Protein AF-A0A936LVG2-F1 (afdb_monomer_lite)

Sequence (342 aa):
MARRARRGRGRERPETSNLADRDGLGPWLVALPDDWAAPGSPGTGDPRWRVDWGPAVAASQRVVEQSRFRTVIEGRWRFVVDPERDAAPADVDARPGFTWRYTIYPHGAVYVHVAGHARGQAWPSARVGALLALRADAGFEPAAAAGHPGSRAGAAYVLAARPGRQRADMLWSWSPADLYARFAPLTCDDADSELLLVGDLAANDELRSAFLLRLWPHDLEGDEEARSLAADYQRPAALRVATGRVVTDAPGDADGDGFNEAEGCYELSLERRGLRAEFDPGATIRFDPIVRVRGVEDRQAYVYVRGRSVSAVGRDAENNLLVRLARAVSSRATIEIHTTGP

Secondary structure (DSSP, 8-state):
--------------S---SS-TT-SSPEEEEE-TTTTSTT--TT-SGGGS--SSSEEEEEEEEEEE-SS-EEEEEEEEEES-TTTSS--GGGGGS-EEEEEEEE-TTSEEEEEEEEE-TTSPPSSSEEEEEEEEESTT--EEEEEE--TT-TTPPPEEEEE-TT-SSEEEEEEEESTTPEEEEE----SSS-EEEEEEEEEE--SEEEEEEEEEEPPTT--SHHHHHHHHHHHHSPPEEEEEESEE--S-TT-SSSSSEETTTTEEEEE-BTTEEEEEEE-TTSPEES-EEEEES-TTS-EEEEETTEE---EEE-TT--EEEE--SEE-S-EEEEEEE---

Foldseek 3Di:
DDDDDDDDDPPPDPPDDDQDDPADQWQDKFAADPCLVPPPDVHPQDPVSVDPQEPDKDKDKDFPWDDLFWTKMKMKIFHDPDCVPPVDDPCRVLGWIKMWIWTGGPQFKTKIKMKTAHNPPAGPHQKMKTKGKDFCVVAKDWLDFPDDLPPPDFQGWTFIDGPPDPFGQKIKHWPPRNWDWDFDQYCDVVNTMGMTITIPFGRDSMGIIMMIMGRDDPPDGDDVVSRLASCCLNPPWQKDWPFWDQAQPDVQNPPSRQQRRNNQAGETEHDPFKTKMKTARDQGKHAQYKYWYHPCAPWDKFKDKQNHTAPSWDATPVRIIIGGNDRIDRGMIMIMMGTDDD

Radius of gyration: 22.25 Å; chains: 1; bounding box: 86×48×53 Å

pLDDT: mean 78.21, std 18.64, range [31.78, 98.25]

Structure (mmCIF, N/CA/C/O backbone):
data_AF-A0A936LVG2-F1
#
_entry.id   AF-A0A936LVG2-F1
#
loop_
_atom_site.group_PDB
_atom_site.id
_atom_site.type_symbol
_atom_site.label_atom_id
_atom_site.label_alt_id
_atom_site.label_comp_id
_atom_site.label_asym_id
_atom_site.label_entity_id
_atom_site.label_seq_id
_atom_site.pdbx_PDB_ins_code
_atom_site.Cartn_x
_atom_site.Cartn_y
_atom_site.Cartn_z
_atom_site.occupancy
_atom_site.B_iso_or_equiv
_atom_site.auth_seq_id
_atom_site.auth_comp_id
_atom_site.auth_asym_id
_atom_site.auth_atom_id
_atom_site.pdbx_PDB_model_num
ATOM 1 N N . MET A 1 1 ? 62.735 12.838 -21.176 1.00 38.50 1 MET A N 1
ATOM 2 C CA . MET A 1 1 ? 62.310 12.627 -19.775 1.00 38.50 1 MET A CA 1
ATOM 3 C C . MET A 1 1 ? 61.395 13.786 -19.376 1.00 38.50 1 MET A C 1
ATOM 5 O O . MET A 1 1 ? 61.885 14.852 -19.045 1.00 38.50 1 MET A O 1
ATOM 9 N N . ALA A 1 2 ? 60.075 13.638 -19.513 1.00 32.97 2 ALA A N 1
ATOM 10 C CA . ALA A 1 2 ? 59.101 14.650 -19.087 1.00 32.97 2 ALA A CA 1
ATOM 11 C C . ALA A 1 2 ? 57.818 13.933 -18.639 1.00 32.97 2 ALA A C 1
ATOM 13 O O . ALA A 1 2 ? 57.027 13.470 -19.458 1.00 32.97 2 ALA A O 1
ATOM 14 N N . ARG A 1 3 ? 57.658 13.765 -17.321 1.00 32.16 3 ARG A N 1
ATOM 15 C CA . ARG A 1 3 ? 56.469 13.176 -16.688 1.00 32.16 3 ARG A CA 1
ATOM 16 C C . ARG A 1 3 ? 55.375 14.244 -16.603 1.00 32.16 3 ARG A C 1
ATOM 18 O O . ARG A 1 3 ? 55.497 15.190 -15.833 1.00 32.16 3 ARG A O 1
ATOM 25 N N . ARG A 1 4 ? 54.292 14.077 -17.368 1.00 32.28 4 ARG A N 1
ATOM 26 C CA . ARG A 1 4 ? 53.029 14.805 -17.164 1.00 32.28 4 ARG A CA 1
ATOM 27 C C . ARG A 1 4 ? 52.317 14.225 -15.939 1.00 32.28 4 ARG A C 1
ATOM 29 O O . ARG A 1 4 ? 51.873 13.081 -15.964 1.00 32.28 4 ARG A O 1
ATOM 36 N N . ALA A 1 5 ? 52.199 15.023 -14.883 1.00 34.09 5 ALA A N 1
ATOM 37 C CA . ALA A 1 5 ? 51.363 14.720 -13.731 1.00 34.09 5 ALA A CA 1
ATOM 38 C C . ALA A 1 5 ? 49.880 14.896 -14.105 1.00 34.09 5 ALA A C 1
ATOM 40 O O . ALA A 1 5 ?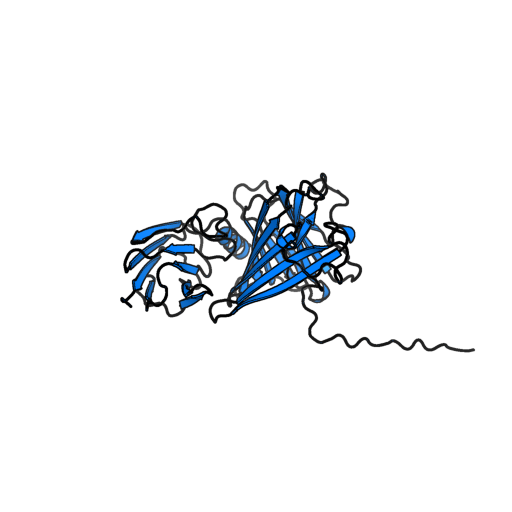 49.426 16.009 -14.380 1.00 34.09 5 ALA A O 1
ATOM 41 N N . ARG A 1 6 ? 49.114 13.799 -14.116 1.00 34.19 6 ARG A N 1
ATOM 42 C CA . ARG A 1 6 ? 47.646 13.844 -14.084 1.00 34.19 6 ARG A CA 1
ATOM 43 C C . ARG A 1 6 ? 47.230 14.318 -12.689 1.00 34.19 6 ARG A C 1
ATOM 45 O O . ARG A 1 6 ? 47.314 13.560 -11.729 1.00 34.19 6 ARG A O 1
ATOM 52 N N . ARG A 1 7 ? 46.793 15.574 -12.574 1.00 31.78 7 ARG A N 1
ATOM 53 C CA . ARG A 1 7 ? 46.034 16.052 -11.411 1.00 31.78 7 ARG A CA 1
ATOM 54 C C . ARG A 1 7 ? 44.669 15.364 -11.428 1.00 31.78 7 ARG A C 1
ATOM 56 O O . ARG A 1 7 ? 43.821 15.710 -12.248 1.00 31.78 7 ARG A O 1
ATOM 63 N N . GLY A 1 8 ? 44.477 14.387 -10.547 1.00 31.81 8 GLY A N 1
ATOM 64 C CA . GLY A 1 8 ? 43.153 13.877 -10.214 1.00 31.81 8 GLY A CA 1
ATOM 65 C C . GLY A 1 8 ? 42.365 14.988 -9.529 1.00 31.81 8 GLY A C 1
ATOM 66 O O . GLY A 1 8 ? 42.745 15.444 -8.454 1.00 31.81 8 GLY A O 1
ATOM 67 N N . ARG A 1 9 ? 41.295 15.464 -10.171 1.00 34.62 9 ARG A N 1
ATOM 68 C CA . ARG A 1 9 ? 40.262 16.226 -9.469 1.00 34.62 9 ARG A CA 1
ATOM 69 C C . ARG A 1 9 ? 39.520 15.227 -8.590 1.00 34.62 9 ARG A C 1
ATOM 71 O O . ARG A 1 9 ? 38.716 14.453 -9.101 1.00 34.62 9 ARG A O 1
ATOM 78 N N . GLY A 1 10 ? 39.818 15.232 -7.294 1.00 36.81 10 GLY A N 1
ATOM 79 C CA . GLY A 1 10 ? 38.912 14.675 -6.301 1.00 36.81 10 GLY A CA 1
ATOM 80 C C . GLY A 1 10 ? 37.605 15.448 -6.404 1.00 36.81 10 GLY A C 1
ATOM 81 O O . GLY A 1 10 ? 37.552 16.625 -6.059 1.00 36.81 10 GLY A O 1
ATOM 82 N N . ARG A 1 11 ? 36.577 14.821 -6.976 1.00 37.56 11 ARG A N 1
ATOM 83 C CA . ARG A 1 11 ? 35.206 15.284 -6.793 1.00 37.56 11 ARG A CA 1
ATOM 84 C C . ARG A 1 11 ? 34.877 14.950 -5.345 1.00 37.56 11 ARG A C 1
ATOM 86 O O . ARG A 1 11 ? 34.696 13.778 -5.026 1.00 37.56 11 ARG A O 1
ATOM 93 N N . GLU A 1 12 ? 34.870 15.960 -4.482 1.00 33.91 12 GLU A N 1
ATOM 94 C CA . GLU A 1 12 ? 34.165 15.871 -3.206 1.00 33.91 12 GLU A CA 1
ATOM 95 C C . GLU A 1 12 ? 32.745 15.393 -3.525 1.00 33.91 12 GLU A C 1
ATOM 97 O O . GLU A 1 12 ? 32.003 16.046 -4.266 1.00 33.91 12 GLU A O 1
ATOM 102 N N . ARG A 1 13 ? 32.422 14.174 -3.084 1.00 35.25 13 ARG A N 1
ATOM 103 C CA . ARG A 1 13 ? 31.068 13.638 -3.183 1.00 35.25 13 ARG A CA 1
ATOM 104 C C . ARG A 1 13 ? 30.225 14.430 -2.179 1.00 35.25 13 ARG A C 1
ATOM 106 O O . ARG A 1 13 ? 30.596 14.438 -1.008 1.00 35.25 13 ARG A O 1
ATOM 113 N N . PRO A 1 14 ? 29.134 15.099 -2.588 1.00 33.78 14 PRO A N 1
ATOM 114 C CA . PRO A 1 14 ? 28.223 15.693 -1.620 1.00 33.78 14 PRO A CA 1
ATOM 115 C C . PRO A 1 14 ? 27.664 14.579 -0.723 1.00 33.78 14 PRO A C 1
ATOM 117 O O . PRO A 1 14 ? 27.236 13.541 -1.226 1.00 33.78 14 PRO A O 1
ATOM 120 N N . GLU A 1 15 ? 27.682 14.796 0.594 1.00 32.50 15 GLU A N 1
ATOM 121 C CA . GLU A 1 15 ? 27.302 13.850 1.666 1.00 32.50 15 GLU A CA 1
ATOM 122 C C . GLU A 1 15 ? 25.811 13.439 1.670 1.00 32.50 15 GLU A C 1
ATOM 124 O O . GLU A 1 15 ? 25.308 12.859 2.627 1.00 32.50 15 GLU A O 1
ATOM 129 N N . THR A 1 16 ? 25.088 13.694 0.582 1.00 33.00 16 THR A N 1
ATOM 130 C CA . THR A 1 16 ? 23.673 13.363 0.399 1.00 33.00 16 THR A CA 1
ATOM 131 C C . THR A 1 16 ? 23.420 12.833 -1.013 1.00 33.00 16 THR A C 1
ATOM 133 O O . THR A 1 16 ? 22.600 13.359 -1.763 1.00 33.00 16 THR A O 1
ATOM 136 N N . SER A 1 17 ? 24.117 11.766 -1.419 1.00 32.44 17 SER A N 1
ATOM 137 C CA . SER A 1 17 ? 23.647 10.977 -2.563 1.00 32.44 17 SER A CA 1
ATOM 138 C C . SER A 1 17 ? 22.418 10.184 -2.118 1.00 32.44 17 SER A C 1
ATOM 140 O O . SER A 1 17 ? 22.538 9.263 -1.309 1.00 32.44 17 SER A O 1
ATOM 142 N N . ASN A 1 18 ? 21.242 10.562 -2.610 1.00 32.16 18 ASN A N 1
ATOM 143 C CA . ASN A 1 18 ? 20.033 9.765 -2.457 1.00 32.16 18 ASN A CA 1
ATOM 144 C C . ASN A 1 18 ? 20.287 8.349 -3.036 1.00 32.16 18 ASN A C 1
ATOM 146 O O . ASN A 1 18 ? 21.033 8.196 -4.003 1.00 32.16 18 ASN A O 1
ATOM 150 N N . LEU A 1 19 ? 19.745 7.305 -2.394 1.00 36.81 19 LEU A N 1
ATOM 151 C CA . LEU A 1 19 ? 19.779 5.934 -2.932 1.00 36.81 19 LEU A CA 1
ATOM 152 C C . LEU A 1 19 ? 18.969 5.839 -4.230 1.00 36.81 19 LEU A C 1
ATOM 154 O O . LEU A 1 19 ? 19.293 5.034 -5.096 1.00 36.81 19 LEU A O 1
ATOM 158 N N . ALA A 1 20 ? 17.965 6.705 -4.376 1.00 44.53 20 ALA A N 1
ATOM 159 C CA . ALA A 1 20 ? 17.448 7.078 -5.674 1.00 44.53 20 ALA A CA 1
ATOM 160 C C . ALA A 1 20 ? 18.498 7.914 -6.400 1.00 44.53 20 ALA A C 1
ATOM 162 O O . ALA A 1 20 ? 18.827 9.014 -5.954 1.00 44.53 20 ALA A O 1
ATOM 163 N N . ASP A 1 21 ? 18.973 7.445 -7.547 1.00 45.50 21 ASP A N 1
ATOM 164 C CA . ASP A 1 21 ? 19.556 8.330 -8.556 1.00 45.50 21 ASP A CA 1
ATOM 165 C C . ASP A 1 21 ? 18.578 9.494 -8.873 1.00 45.50 21 ASP A C 1
ATOM 167 O O . ASP A 1 21 ? 17.458 9.532 -8.354 1.00 45.50 21 ASP A O 1
ATOM 171 N N . ARG A 1 22 ? 18.986 10.465 -9.695 1.00 44.59 22 ARG A N 1
ATOM 172 C CA . ARG A 1 22 ? 18.368 11.798 -9.903 1.00 44.59 22 ARG A CA 1
ATOM 173 C C . ARG A 1 22 ? 16.834 11.881 -10.092 1.00 44.59 22 ARG A C 1
ATOM 175 O O . ARG A 1 22 ? 16.308 12.988 -10.015 1.00 44.59 22 ARG A O 1
ATOM 182 N N . ASP A 1 23 ? 16.115 10.767 -10.230 1.00 48.97 23 ASP A N 1
ATOM 183 C CA . ASP A 1 23 ? 14.727 10.698 -10.680 1.00 48.97 23 ASP A CA 1
ATOM 184 C C . ASP A 1 23 ? 13.718 10.010 -9.713 1.00 48.97 23 ASP A C 1
ATOM 186 O O . ASP A 1 23 ? 12.515 10.141 -9.928 1.00 48.97 23 ASP A O 1
ATOM 190 N N . GLY A 1 24 ? 14.101 9.363 -8.594 1.00 54.78 24 GLY A N 1
ATOM 191 C CA . GLY A 1 24 ? 13.144 8.940 -7.530 1.00 54.78 24 GLY A CA 1
ATOM 192 C C . GLY A 1 24 ? 13.327 7.551 -6.900 1.00 54.78 24 GLY A C 1
ATOM 193 O O . GLY A 1 24 ? 14.167 6.785 -7.340 1.00 54.78 24 GLY A O 1
ATOM 194 N N . LEU A 1 25 ? 12.555 7.232 -5.846 1.00 63.94 25 LEU A N 1
ATOM 195 C CA . LEU A 1 25 ? 12.811 6.115 -4.902 1.00 63.94 25 LEU A CA 1
ATOM 196 C C . LEU A 1 25 ? 12.522 4.691 -5.420 1.00 63.94 25 LEU A C 1
ATOM 198 O O . LEU A 1 25 ? 12.948 3.734 -4.778 1.00 63.94 25 LEU A O 1
ATOM 202 N N . GLY A 1 26 ? 11.852 4.546 -6.566 1.00 73.88 26 GLY A N 1
ATOM 203 C CA . GLY A 1 26 ? 11.449 3.251 -7.123 1.00 73.88 26 GLY A CA 1
ATOM 204 C C . GLY A 1 26 ? 10.378 2.520 -6.283 1.00 73.88 26 GLY A C 1
ATOM 205 O O . GLY A 1 26 ? 10.115 2.897 -5.151 1.00 73.88 26 GLY A O 1
ATOM 206 N N . PRO A 1 27 ? 9.734 1.460 -6.793 1.00 84.50 27 PRO A N 1
ATOM 207 C CA . PRO A 1 27 ? 9.999 0.851 -8.084 1.00 84.50 27 PRO A CA 1
ATOM 208 C C . PRO A 1 27 ? 9.533 1.725 -9.260 1.00 84.50 27 PRO A C 1
ATOM 210 O O . PRO A 1 27 ? 8.493 2.387 -9.213 1.00 84.50 27 PRO A O 1
ATOM 213 N N . TRP A 1 28 ? 10.338 1.759 -10.319 1.00 81.56 28 TRP A N 1
ATOM 214 C CA . TRP A 1 28 ? 10.089 2.535 -11.532 1.00 81.56 28 TRP A CA 1
ATOM 215 C C . TRP A 1 28 ? 9.403 1.686 -12.584 1.00 81.56 28 TRP A C 1
ATOM 217 O O . TRP A 1 28 ? 9.750 0.524 -12.763 1.00 81.56 28 TRP A O 1
ATOM 227 N N . LEU A 1 29 ? 8.468 2.270 -13.324 1.00 82.56 29 LEU A N 1
ATOM 228 C CA . LEU A 1 29 ? 7.847 1.560 -14.430 1.00 82.56 29 LEU A CA 1
ATOM 229 C C . LEU A 1 29 ? 8.762 1.568 -15.652 1.00 82.56 29 LEU A C 1
ATOM 231 O O . LEU A 1 29 ? 9.316 2.606 -16.015 1.00 82.56 29 LEU A O 1
ATOM 235 N N . VAL A 1 30 ? 8.903 0.415 -16.293 1.00 81.00 30 VAL A N 1
ATOM 236 C CA . VAL A 1 30 ? 9.737 0.202 -17.479 1.00 81.00 30 VAL A CA 1
ATOM 237 C C . VAL A 1 30 ? 8.957 -0.563 -18.541 1.00 81.00 30 VAL A C 1
ATOM 239 O O . VAL A 1 30 ? 8.183 -1.466 -18.224 1.00 81.00 30 VAL A O 1
ATOM 242 N N . ALA A 1 31 ? 9.144 -0.195 -19.805 1.00 81.69 31 ALA A N 1
ATOM 243 C CA . ALA A 1 31 ? 8.570 -0.928 -20.925 1.00 81.69 31 ALA A CA 1
ATOM 244 C C . ALA A 1 31 ? 9.257 -2.297 -21.051 1.00 81.69 31 ALA A C 1
ATOM 246 O O . ALA A 1 31 ? 10.484 -2.384 -20.982 1.00 81.69 31 ALA A O 1
ATOM 247 N N . LEU A 1 32 ? 8.474 -3.361 -21.230 1.00 80.81 32 LEU A N 1
ATOM 248 C CA . LEU A 1 32 ? 8.987 -4.721 -21.404 1.00 80.81 32 LEU A CA 1
ATOM 249 C C . LEU A 1 32 ? 8.888 -5.135 -22.880 1.00 80.81 32 LEU A C 1
ATOM 251 O O . LEU A 1 32 ? 7.843 -4.915 -23.483 1.00 80.81 32 LEU A O 1
ATOM 255 N N . PRO A 1 33 ? 9.909 -5.756 -23.487 1.00 78.81 33 PRO A N 1
ATOM 256 C CA . PRO A 1 33 ? 9.809 -6.359 -24.806 1.00 78.81 33 PRO A CA 1
ATOM 257 C C . PRO A 1 33 ? 8.870 -7.567 -24.774 1.00 78.81 33 PRO A C 1
ATOM 259 O O . PRO A 1 33 ? 8.663 -8.198 -23.735 1.00 78.81 33 PRO A O 1
ATOM 262 N N . ASP A 1 34 ? 8.343 -7.939 -25.936 1.00 81.50 34 ASP A N 1
ATOM 263 C CA . ASP A 1 34 ? 7.396 -9.053 -26.057 1.00 81.50 34 ASP A CA 1
ATOM 264 C C . ASP A 1 34 ? 7.973 -10.389 -25.559 1.00 81.50 34 ASP A C 1
ATOM 266 O O . ASP A 1 34 ? 7.245 -11.237 -25.037 1.00 81.50 34 ASP A O 1
ATOM 270 N N . ASP A 1 35 ? 9.291 -10.563 -25.665 1.00 80.31 35 ASP A N 1
ATOM 271 C CA . ASP A 1 35 ? 10.010 -11.775 -25.281 1.00 80.31 35 ASP A CA 1
ATOM 272 C C . ASP A 1 35 ? 10.613 -11.725 -23.865 1.00 80.31 35 ASP A C 1
ATOM 274 O O . ASP A 1 35 ? 11.378 -12.614 -23.507 1.00 80.31 35 ASP A O 1
ATOM 278 N N . TRP A 1 36 ? 10.288 -10.726 -23.033 1.00 78.19 36 TRP A N 1
ATOM 279 C CA . TRP A 1 36 ? 10.984 -10.488 -21.757 1.00 78.19 36 TRP A CA 1
ATOM 280 C C . TRP A 1 36 ? 10.956 -11.677 -20.774 1.00 78.19 36 TRP A C 1
ATOM 282 O O . TRP A 1 36 ? 11.877 -11.839 -19.965 1.00 78.19 36 TRP A O 1
ATOM 292 N N . ALA A 1 37 ? 9.916 -12.512 -20.848 1.00 76.62 37 ALA A N 1
ATOM 293 C CA . ALA A 1 37 ? 9.756 -13.724 -20.047 1.00 76.62 37 ALA A CA 1
ATOM 294 C C . ALA A 1 37 ? 10.456 -14.958 -20.659 1.00 76.62 37 ALA A C 1
ATOM 296 O O . ALA A 1 37 ? 10.572 -15.991 -20.000 1.00 76.62 37 ALA A O 1
ATOM 297 N N . ALA A 1 38 ? 10.934 -14.879 -21.906 1.00 78.88 38 ALA A N 1
ATOM 298 C CA . ALA A 1 38 ? 11.611 -15.984 -22.569 1.00 78.88 38 ALA A CA 1
ATOM 299 C C . ALA A 1 38 ? 13.008 -16.234 -21.960 1.00 78.88 38 ALA A C 1
ATOM 301 O O . ALA A 1 38 ? 13.752 -15.281 -21.684 1.00 78.88 38 ALA A O 1
ATOM 302 N N . PRO A 1 39 ? 13.417 -17.507 -21.783 1.00 69.06 39 PRO A N 1
ATOM 303 C CA . PRO A 1 39 ? 14.772 -17.841 -21.360 1.00 69.06 39 PRO A CA 1
ATOM 304 C C . PRO A 1 39 ? 15.814 -17.228 -22.300 1.00 69.06 39 PRO A C 1
ATOM 306 O O . PRO A 1 39 ? 15.738 -17.401 -23.514 1.00 69.06 39 PRO A O 1
ATOM 309 N N . GLY A 1 40 ? 16.797 -16.517 -21.744 1.00 65.75 40 GLY A N 1
ATOM 310 C CA . GLY A 1 40 ? 17.866 -15.904 -22.537 1.00 65.75 40 GLY A CA 1
ATOM 311 C C . GLY A 1 40 ? 17.447 -14.680 -23.356 1.00 65.75 40 GLY A C 1
ATOM 312 O O . GLY A 1 40 ? 18.276 -14.191 -24.121 1.00 65.75 40 GLY A O 1
ATOM 313 N N . SER A 1 41 ? 16.220 -14.154 -23.191 1.00 65.69 41 SER A N 1
ATOM 314 C CA . SER A 1 41 ? 15.875 -12.843 -23.755 1.00 65.69 41 SER A CA 1
ATOM 315 C C . SER A 1 41 ? 16.938 -11.826 -23.313 1.00 65.69 41 SER A C 1
ATOM 317 O O . SER A 1 41 ? 17.260 -11.795 -22.110 1.00 65.69 41 SER A O 1
ATOM 319 N N . PRO A 1 42 ? 17.477 -11.010 -24.251 1.00 54.91 42 PRO A N 1
ATOM 320 C CA . PRO A 1 42 ? 18.484 -9.982 -23.961 1.00 54.91 42 PRO A CA 1
ATOM 321 C C . PRO A 1 42 ? 17.982 -8.981 -22.913 1.00 54.91 42 PRO A C 1
ATOM 323 O O . PRO A 1 42 ? 18.781 -8.289 -22.283 1.00 54.91 42 PRO A O 1
ATOM 326 N N . GLY A 1 43 ? 16.655 -8.956 -22.720 1.00 54.59 43 GLY A N 1
ATOM 327 C CA . GLY A 1 43 ? 15.972 -8.866 -21.439 1.00 54.59 43 GLY A CA 1
ATOM 328 C C . GLY A 1 43 ? 16.820 -8.339 -20.300 1.00 54.59 43 GLY A C 1
ATOM 329 O O . GLY A 1 43 ? 17.483 -9.117 -19.614 1.00 54.59 43 GLY A O 1
ATOM 330 N N . THR A 1 44 ? 16.688 -7.033 -20.076 1.00 51.53 44 THR A N 1
ATOM 331 C CA . THR A 1 44 ? 17.137 -6.241 -18.928 1.00 51.53 44 THR A CA 1
ATOM 332 C C . THR A 1 44 ? 18.594 -5.757 -18.976 1.00 51.53 44 THR A C 1
ATOM 334 O O . THR A 1 44 ? 18.848 -4.686 -18.454 1.00 51.53 44 THR A O 1
ATOM 337 N N . GLY A 1 45 ? 19.514 -6.413 -19.704 1.00 48.28 45 GLY A N 1
ATOM 338 C CA . GLY A 1 45 ? 20.967 -6.110 -19.792 1.00 48.28 45 GLY A CA 1
ATOM 339 C C . GLY A 1 45 ? 21.399 -4.676 -20.139 1.00 48.28 45 GLY A C 1
ATOM 340 O O . GLY A 1 45 ? 22.574 -4.330 -20.037 1.00 48.28 45 GLY A O 1
ATOM 341 N N . ASP A 1 46 ? 20.471 -3.873 -20.640 1.00 51.28 46 ASP A N 1
ATOM 342 C CA . ASP A 1 46 ? 20.762 -2.709 -21.454 1.00 51.28 46 ASP A CA 1
ATOM 343 C C . ASP A 1 46 ? 20.372 -1.413 -20.720 1.00 51.28 46 ASP A C 1
ATOM 345 O O . ASP A 1 46 ? 19.232 -1.278 -20.267 1.00 51.28 46 ASP A O 1
ATOM 349 N N . PRO A 1 47 ? 21.272 -0.420 -20.613 1.00 49.47 47 PRO A N 1
ATOM 350 C CA . PRO A 1 47 ? 20.957 0.888 -20.047 1.00 49.47 47 PRO A CA 1
ATOM 351 C C . PRO A 1 47 ? 19.735 1.560 -20.685 1.00 49.47 47 PRO A C 1
ATOM 353 O O . PRO A 1 47 ? 19.106 2.380 -20.032 1.00 49.47 47 PRO A O 1
ATOM 356 N N . ARG A 1 48 ? 19.347 1.188 -21.915 1.00 48.62 48 ARG A N 1
ATOM 357 C CA . ARG A 1 48 ? 18.147 1.686 -22.614 1.00 48.62 48 ARG A CA 1
ATOM 358 C C . ARG A 1 48 ? 16.814 1.299 -21.960 1.00 48.62 48 ARG A C 1
ATOM 360 O O . ARG A 1 48 ? 15.788 1.886 -22.281 1.00 48.62 48 ARG A O 1
ATOM 367 N N . TRP A 1 49 ? 16.802 0.358 -21.011 1.00 52.06 49 TRP A N 1
ATOM 368 C CA . TRP A 1 49 ? 15.620 0.101 -20.171 1.00 52.06 49 TRP A CA 1
ATOM 369 C C . TRP A 1 49 ? 15.411 1.202 -19.129 1.00 52.06 49 TRP A C 1
ATOM 371 O O . TRP A 1 49 ? 14.320 1.331 -18.567 1.00 52.06 49 TRP A O 1
ATOM 381 N N . ARG A 1 50 ? 16.433 2.043 -18.910 1.00 54.88 50 ARG A N 1
ATOM 382 C CA . ARG A 1 50 ? 16.277 3.352 -18.287 1.00 54.88 50 ARG A CA 1
ATOM 383 C C . ARG A 1 50 ? 15.560 4.260 -19.288 1.00 54.88 50 ARG A C 1
ATOM 385 O O . ARG A 1 50 ? 16.171 5.062 -19.976 1.00 54.88 50 ARG A O 1
ATOM 392 N N . VAL A 1 51 ? 14.238 4.129 -19.309 1.00 56.12 51 VAL A N 1
ATOM 393 C CA . VAL A 1 51 ? 13.327 5.209 -19.692 1.00 56.12 51 VAL A CA 1
ATOM 394 C C . VAL A 1 51 ? 13.435 5.655 -21.159 1.00 56.12 51 VAL A C 1
ATOM 396 O O . VAL A 1 51 ? 13.706 6.814 -21.429 1.00 56.12 51 VAL A O 1
ATOM 399 N N . ASP A 1 52 ? 13.069 4.793 -22.109 1.00 54.47 52 ASP A N 1
ATOM 400 C CA . ASP A 1 52 ? 12.601 5.250 -23.435 1.00 54.47 52 ASP A CA 1
ATOM 401 C C . ASP A 1 52 ? 11.060 5.353 -23.462 1.00 54.47 52 ASP A C 1
ATOM 403 O O . ASP A 1 52 ? 10.371 4.929 -24.386 1.00 54.47 52 ASP A O 1
ATOM 407 N N . TRP A 1 53 ? 10.484 5.922 -22.399 1.00 62.44 53 TRP A N 1
ATOM 408 C CA . TRP A 1 53 ? 9.079 6.350 -22.398 1.00 62.44 53 TRP A CA 1
ATOM 409 C C . TRP A 1 53 ? 8.885 7.701 -23.116 1.00 62.44 53 TRP A C 1
ATOM 411 O O . TRP A 1 53 ? 7.759 8.097 -23.409 1.00 62.44 53 TRP A O 1
ATOM 421 N N . GLY A 1 54 ? 9.978 8.414 -23.402 1.00 60.16 54 GLY A N 1
ATOM 422 C CA . GLY A 1 54 ? 10.000 9.685 -24.117 1.00 60.16 54 GLY A CA 1
ATOM 423 C C . GLY A 1 54 ? 11.401 10.314 -24.102 1.00 60.16 54 GLY A C 1
ATOM 424 O O . GLY A 1 54 ? 12.240 9.903 -23.306 1.00 60.16 54 GLY A O 1
ATOM 425 N N . PRO A 1 55 ? 11.663 11.323 -24.953 1.00 57.25 55 PRO A N 1
ATOM 426 C CA . PRO A 1 55 ? 13.003 11.885 -25.152 1.00 57.25 55 PRO A CA 1
ATOM 427 C C . PRO A 1 55 ? 13.553 12.632 -23.927 1.00 57.25 55 PRO A C 1
ATOM 429 O O . PRO A 1 55 ? 14.767 12.785 -23.801 1.00 57.25 55 PRO A O 1
ATOM 432 N N . ALA A 1 56 ? 12.679 13.106 -23.033 1.00 60.81 56 ALA A N 1
ATOM 433 C CA . ALA A 1 56 ? 13.064 13.677 -21.751 1.00 60.81 56 ALA A CA 1
ATOM 434 C C . ALA A 1 56 ? 11.967 13.492 -20.688 1.00 60.81 56 ALA A C 1
ATOM 436 O O . ALA A 1 56 ? 10.773 13.423 -20.999 1.00 60.81 56 ALA A O 1
ATOM 437 N N . VAL A 1 57 ? 12.382 13.452 -19.418 1.00 70.44 57 VAL A N 1
ATOM 438 C CA . VAL A 1 57 ? 11.492 13.330 -18.256 1.00 70.44 57 VAL A CA 1
ATOM 439 C C . VAL A 1 57 ? 11.610 14.564 -17.375 1.00 70.44 57 VAL A C 1
ATOM 441 O O . VAL A 1 57 ? 12.689 14.899 -16.895 1.00 70.44 57 VAL A O 1
ATOM 444 N N . ALA A 1 58 ? 10.483 15.224 -17.123 1.00 70.69 58 ALA A N 1
ATOM 445 C CA . ALA A 1 58 ? 10.363 16.193 -16.045 1.00 70.69 58 ALA A CA 1
ATOM 446 C C . ALA A 1 58 ? 9.890 15.467 -14.778 1.00 70.69 58 ALA A C 1
ATOM 448 O O . ALA A 1 58 ? 8.772 14.941 -14.738 1.00 70.69 58 ALA A O 1
ATOM 449 N N . ALA A 1 59 ? 10.736 15.445 -13.748 1.00 76.75 59 ALA A N 1
ATOM 450 C CA . ALA A 1 59 ? 10.435 14.836 -12.458 1.00 76.75 59 ALA A CA 1
ATOM 451 C C . ALA A 1 59 ? 10.121 15.901 -11.396 1.00 76.75 59 ALA A C 1
ATOM 453 O O . ALA A 1 59 ? 10.742 16.960 -11.339 1.00 76.75 59 ALA A O 1
ATOM 454 N N . SER A 1 60 ? 9.160 15.614 -10.521 1.00 80.00 60 SER A N 1
ATOM 455 C CA . SER A 1 60 ? 8.879 16.429 -9.335 1.00 80.00 60 SER A CA 1
ATOM 456 C C . SER A 1 60 ? 8.551 15.541 -8.146 1.00 80.00 60 SER A C 1
ATOM 458 O O . SER A 1 60 ? 8.014 14.446 -8.317 1.00 80.00 60 SER A O 1
ATOM 460 N N . GLN A 1 61 ? 8.880 16.005 -6.944 1.00 84.50 61 GLN A N 1
ATOM 461 C CA . GLN A 1 61 ? 8.579 15.314 -5.696 1.00 84.50 61 GLN A CA 1
ATOM 462 C C . GLN A 1 61 ? 8.111 16.317 -4.651 1.00 84.50 61 GLN A C 1
ATOM 464 O O . GLN A 1 61 ? 8.584 17.454 -4.610 1.00 84.50 61 GLN A O 1
ATOM 469 N N . ARG A 1 62 ? 7.193 15.893 -3.788 1.00 87.56 62 ARG A N 1
ATOM 470 C CA . ARG A 1 62 ? 6.724 16.692 -2.657 1.00 87.56 62 ARG A CA 1
ATOM 471 C C . ARG A 1 62 ? 6.332 15.799 -1.490 1.00 87.56 62 ARG A C 1
ATOM 473 O O . ARG A 1 62 ? 5.786 14.715 -1.680 1.00 87.56 62 ARG A O 1
ATOM 480 N N . VAL A 1 63 ? 6.558 16.286 -0.277 1.00 92.94 63 VAL A N 1
ATOM 481 C CA . VAL A 1 63 ? 5.967 15.697 0.928 1.00 92.94 63 VAL A CA 1
ATOM 482 C C . VAL A 1 63 ? 4.511 16.152 0.992 1.00 92.94 63 VAL A C 1
ATOM 484 O O . VAL A 1 63 ? 4.241 17.351 0.945 1.00 92.94 63 VAL A O 1
ATOM 487 N N . VAL A 1 64 ? 3.576 15.205 1.044 1.00 94.50 64 VAL A N 1
ATOM 488 C CA . VAL A 1 64 ? 2.127 15.488 1.093 1.00 94.50 64 VAL A CA 1
ATOM 489 C C . VAL A 1 64 ? 1.537 15.268 2.479 1.00 94.50 64 VAL A C 1
ATOM 491 O O . VAL A 1 64 ? 0.522 15.866 2.812 1.00 94.50 64 VAL A O 1
ATOM 494 N N . GLU A 1 65 ? 2.190 14.447 3.298 1.00 95.94 65 GLU A N 1
ATOM 495 C CA . GLU A 1 65 ? 1.838 14.233 4.697 1.00 95.94 65 GLU A CA 1
ATOM 496 C C . GLU A 1 65 ? 3.122 14.018 5.497 1.00 95.94 65 GLU A C 1
ATOM 498 O O . GLU A 1 65 ? 4.005 13.266 5.084 1.00 95.94 65 GLU A O 1
ATOM 503 N N . GLN A 1 66 ? 3.216 14.649 6.663 1.00 95.62 66 GLN A N 1
ATOM 504 C CA . GLN A 1 66 ? 4.252 14.349 7.641 1.00 95.62 66 GLN A CA 1
ATOM 505 C C . GLN A 1 66 ? 3.624 14.358 9.029 1.00 95.62 66 GLN A C 1
ATOM 507 O O . GLN A 1 66 ? 3.295 15.410 9.576 1.00 95.62 66 GLN A O 1
ATOM 512 N N . SER A 1 67 ? 3.452 13.173 9.601 1.00 93.69 67 SER A N 1
ATOM 513 C CA . SER A 1 67 ? 2.924 12.993 10.947 1.00 93.69 67 SER A CA 1
ATOM 514 C C . SER A 1 67 ? 3.842 12.084 11.760 1.00 93.69 67 SER A C 1
ATOM 516 O O . SER A 1 67 ? 4.795 11.492 11.256 1.00 93.69 67 SER A O 1
ATOM 518 N N . ARG A 1 68 ? 3.552 11.938 13.056 1.00 89.69 68 ARG A N 1
ATOM 519 C CA . ARG A 1 68 ? 4.225 10.920 13.879 1.00 89.69 68 ARG A CA 1
ATOM 520 C C . ARG A 1 68 ? 3.855 9.493 13.465 1.00 89.69 68 ARG A C 1
ATOM 522 O O . ARG A 1 68 ? 4.542 8.559 13.866 1.00 89.69 68 ARG A O 1
ATOM 529 N N . PHE A 1 69 ? 2.752 9.323 12.734 1.00 93.62 69 PHE A N 1
ATOM 530 C CA . PHE A 1 69 ? 2.228 8.014 12.369 1.00 93.62 69 PHE A CA 1
ATOM 531 C C . PHE A 1 69 ? 2.811 7.513 11.048 1.00 93.62 69 PHE A C 1
ATOM 533 O O . PHE A 1 69 ? 3.057 6.317 10.921 1.00 93.62 69 PHE A O 1
ATOM 540 N N . ARG A 1 70 ? 3.051 8.416 10.090 1.00 96.06 70 ARG A N 1
ATOM 541 C CA . ARG A 1 70 ? 3.649 8.120 8.784 1.00 96.06 70 ARG A CA 1
ATOM 542 C C . ARG A 1 70 ? 4.116 9.389 8.073 1.00 96.06 70 ARG A C 1
ATOM 544 O O . ARG A 1 70 ? 3.712 10.499 8.420 1.00 96.06 70 ARG A O 1
ATOM 551 N N . THR A 1 71 ? 4.908 9.193 7.032 1.00 96.81 71 THR A N 1
ATOM 552 C CA . THR A 1 71 ? 5.246 10.214 6.041 1.00 96.81 71 THR A CA 1
ATOM 553 C C . THR A 1 71 ? 4.702 9.766 4.697 1.00 96.81 71 THR A C 1
ATOM 555 O O . THR A 1 71 ? 4.853 8.600 4.338 1.00 96.81 71 THR A O 1
ATOM 558 N N . VAL A 1 72 ? 4.101 10.682 3.942 1.00 96.62 72 VAL A N 1
ATOM 559 C CA . VAL A 1 72 ? 3.664 10.412 2.574 1.00 96.62 72 VAL A CA 1
ATOM 560 C C . VAL A 1 72 ? 4.391 11.338 1.609 1.00 96.62 72 VAL A C 1
ATOM 562 O O . VAL A 1 72 ? 4.391 12.560 1.779 1.00 96.62 72 VAL A O 1
ATOM 565 N N . ILE A 1 73 ? 5.013 10.749 0.590 1.00 94.25 73 ILE A N 1
ATOM 566 C CA . ILE A 1 73 ? 5.743 11.457 -0.466 1.00 94.25 73 ILE A CA 1
ATOM 567 C C . ILE A 1 73 ? 5.065 11.152 -1.794 1.00 94.25 73 ILE A C 1
ATOM 569 O O . ILE A 1 73 ? 4.774 10.000 -2.098 1.00 94.25 73 ILE A O 1
ATOM 573 N N . GLU A 1 74 ? 4.828 12.179 -2.596 1.00 90.88 74 GLU A N 1
ATOM 574 C CA . GLU A 1 74 ? 4.313 12.036 -3.951 1.00 90.88 74 GLU A CA 1
ATOM 575 C C . GLU A 1 74 ? 5.402 12.428 -4.945 1.00 90.88 74 GLU A C 1
ATOM 577 O O . GLU A 1 74 ? 5.987 13.507 -4.837 1.00 90.88 74 GLU A O 1
ATOM 582 N N . GLY A 1 75 ? 5.669 11.548 -5.903 1.00 85.94 75 GLY A N 1
ATOM 583 C CA . GLY A 1 75 ? 6.531 11.793 -7.050 1.00 85.94 75 GLY A CA 1
ATOM 584 C C . GLY A 1 75 ? 5.716 11.804 -8.336 1.00 85.94 75 GLY A C 1
ATOM 585 O O . GLY A 1 75 ? 4.718 11.094 -8.444 1.00 85.94 75 GLY A O 1
ATOM 586 N N . ARG A 1 76 ? 6.134 12.589 -9.324 1.00 83.19 76 ARG A N 1
ATOM 587 C CA . ARG A 1 76 ? 5.528 12.605 -10.660 1.00 83.19 76 ARG A CA 1
ATOM 588 C C . ARG A 1 76 ? 6.600 12.674 -11.727 1.00 83.19 76 ARG A C 1
ATOM 590 O O . ARG A 1 76 ? 7.514 13.487 -11.599 1.00 83.19 76 ARG A O 1
ATOM 597 N N . TRP A 1 77 ? 6.437 11.884 -12.780 1.00 81.88 77 TRP A N 1
ATOM 598 C CA . TRP A 1 77 ? 7.215 11.942 -14.013 1.00 81.88 77 TRP A CA 1
ATOM 599 C C . TRP A 1 77 ? 6.290 12.299 -15.156 1.00 81.88 77 TRP A C 1
ATOM 601 O O . TRP A 1 77 ? 5.165 11.803 -15.248 1.00 81.88 77 TRP A O 1
ATOM 611 N N . ARG A 1 78 ? 6.787 13.160 -16.032 1.00 75.19 78 ARG A N 1
ATOM 612 C CA . ARG A 1 78 ? 6.081 13.615 -17.223 1.00 75.19 78 ARG A CA 1
ATOM 613 C C . ARG A 1 78 ? 7.026 13.556 -18.403 1.00 75.19 78 ARG A C 1
ATOM 615 O O . ARG A 1 78 ? 8.163 14.012 -18.289 1.00 75.19 78 ARG A O 1
ATOM 622 N N 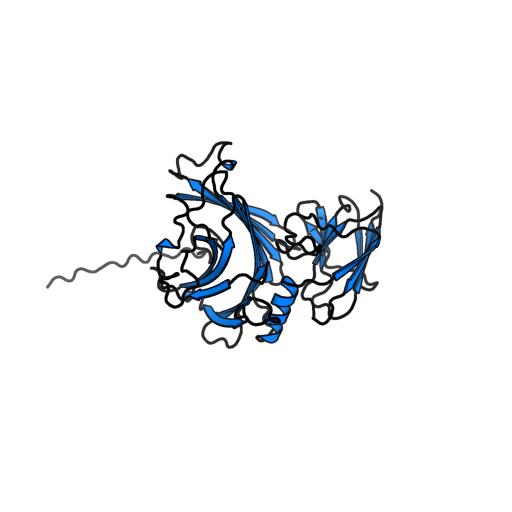. PHE A 1 79 ? 6.538 13.043 -19.524 1.00 73.38 79 PHE A N 1
ATOM 623 C CA . PHE A 1 79 ? 7.311 13.016 -20.759 1.00 73.38 79 PHE A CA 1
ATOM 624 C C . PHE A 1 79 ? 7.193 14.362 -21.467 1.00 73.38 79 PHE A C 1
ATOM 626 O O . PHE A 1 79 ? 6.098 14.865 -21.739 1.00 73.38 79 PHE A O 1
ATOM 633 N N . VAL A 1 80 ? 8.342 14.979 -21.711 1.00 68.81 80 VAL A N 1
ATOM 634 C CA . VAL A 1 80 ? 8.461 16.312 -22.304 1.00 68.81 80 VAL A CA 1
ATOM 635 C C . VAL A 1 80 ? 9.446 16.270 -23.461 1.00 68.81 80 VAL A C 1
ATOM 637 O O . VAL A 1 80 ? 10.302 15.390 -23.523 1.00 68.81 80 VAL A O 1
ATOM 640 N N . VAL A 1 81 ? 9.304 17.203 -24.400 1.00 68.12 81 VAL 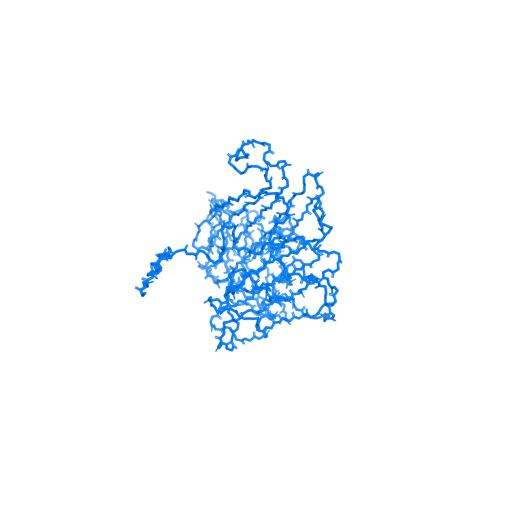A N 1
ATOM 641 C CA . VAL A 1 81 ? 10.245 17.321 -25.522 1.00 68.12 81 VAL A CA 1
ATOM 642 C C . VAL A 1 81 ? 11.452 18.154 -25.091 1.00 68.12 81 VAL A C 1
ATOM 644 O O . VAL A 1 81 ? 12.580 17.832 -25.449 1.00 68.12 81 VAL A O 1
ATOM 647 N N . ASP A 1 82 ? 11.214 19.188 -24.280 1.00 69.38 82 ASP A N 1
ATOM 648 C CA . ASP A 1 82 ? 12.241 20.061 -23.710 1.00 69.38 82 ASP A CA 1
ATOM 649 C C . ASP A 1 82 ? 11.893 20.379 -22.238 1.00 69.38 82 ASP A C 1
ATOM 651 O O . ASP A 1 82 ? 10.935 21.116 -21.991 1.00 69.38 82 ASP A O 1
ATOM 655 N N . PRO A 1 83 ? 12.635 19.844 -21.247 1.00 64.75 83 PRO A N 1
ATOM 656 C CA . PRO A 1 83 ? 12.350 20.052 -19.826 1.00 64.75 83 PRO A CA 1
ATOM 657 C C . PRO A 1 83 ? 12.382 21.509 -19.365 1.00 64.75 83 PRO A C 1
ATOM 659 O O . PRO A 1 83 ? 11.642 21.861 -18.449 1.00 64.75 83 PRO A O 1
ATOM 662 N N . GLU A 1 84 ? 13.227 22.352 -19.967 1.00 66.94 84 GLU A N 1
ATOM 663 C CA . GLU A 1 84 ? 13.370 23.756 -19.561 1.00 66.94 84 GLU A CA 1
ATOM 664 C C . GLU A 1 84 ? 12.240 24.620 -20.133 1.00 66.94 84 GLU A C 1
ATOM 666 O O . GLU A 1 84 ? 11.818 25.597 -19.511 1.00 66.94 84 GLU A O 1
ATOM 671 N N . ARG A 1 85 ? 11.713 24.239 -21.302 1.00 64.75 85 ARG A N 1
ATOM 672 C CA . ARG A 1 85 ? 10.669 24.981 -22.020 1.00 64.75 85 ARG A CA 1
ATOM 673 C C . ARG A 1 85 ? 9.247 24.498 -21.724 1.00 64.75 85 ARG A C 1
ATOM 675 O O . ARG A 1 85 ? 8.326 25.311 -21.729 1.00 64.75 85 ARG A O 1
ATOM 682 N N . ASP A 1 86 ? 9.069 23.208 -21.442 1.00 62.38 86 ASP A N 1
ATOM 683 C CA . ASP A 1 86 ? 7.765 22.565 -21.215 1.00 62.38 86 ASP A CA 1
ATOM 684 C C . ASP A 1 86 ? 7.368 22.488 -19.723 1.00 62.38 86 ASP A C 1
ATOM 686 O O . ASP A 1 86 ? 6.377 21.841 -19.376 1.00 62.38 86 ASP A O 1
ATOM 690 N N . ALA A 1 87 ? 8.115 23.139 -18.821 1.00 58.03 87 ALA A N 1
ATOM 691 C CA . ALA A 1 87 ? 7.930 23.025 -17.369 1.00 58.03 87 ALA A CA 1
ATOM 692 C C . ALA A 1 87 ? 6.562 23.527 -16.835 1.00 58.03 87 ALA A C 1
ATOM 694 O O . ALA A 1 87 ? 6.198 23.187 -15.707 1.00 58.03 87 ALA A O 1
ATOM 695 N N . ALA A 1 88 ? 5.774 24.283 -17.616 1.00 57.69 88 ALA A N 1
ATOM 696 C CA . ALA A 1 88 ? 4.353 24.568 -17.345 1.00 57.69 88 ALA A CA 1
ATOM 697 C C . ALA A 1 88 ? 3.617 25.039 -18.621 1.00 57.69 88 ALA A C 1
ATOM 699 O O . ALA A 1 88 ? 4.151 25.893 -19.332 1.00 57.69 88 ALA A O 1
ATOM 700 N N . PRO A 1 89 ? 2.394 24.533 -18.920 1.00 56.06 89 PRO A N 1
ATOM 701 C CA . PRO A 1 89 ? 1.159 25.128 -18.371 1.00 56.06 89 PRO A CA 1
ATOM 702 C C . PRO A 1 89 ? 0.050 24.094 -18.031 1.00 56.06 89 PRO A C 1
ATOM 704 O O . PRO A 1 89 ? 0.299 22.900 -17.984 1.00 56.06 89 PRO A O 1
ATOM 707 N N . ALA A 1 90 ? -1.191 24.536 -17.782 1.00 52.88 90 ALA A N 1
ATOM 708 C CA . ALA A 1 90 ? -2.358 23.725 -17.376 1.00 52.88 90 ALA A CA 1
ATOM 709 C C . ALA A 1 90 ? -2.714 22.505 -18.271 1.00 52.88 90 ALA A C 1
ATOM 711 O O . ALA A 1 90 ? -3.509 21.667 -17.861 1.00 52.88 90 ALA A O 1
ATOM 712 N N . ASP A 1 91 ? -2.107 22.378 -19.455 1.00 53.97 91 ASP A N 1
ATOM 713 C CA . ASP A 1 91 ? -2.230 21.227 -20.372 1.00 53.97 91 ASP A CA 1
ATOM 714 C C . ASP A 1 91 ? -1.277 20.060 -20.011 1.00 53.97 91 ASP A C 1
ATOM 716 O O . ASP A 1 91 ? -1.221 19.019 -20.658 1.00 53.97 91 ASP A O 1
ATOM 720 N N . VAL A 1 92 ? -0.484 20.217 -18.949 1.00 52.00 92 VAL A N 1
ATOM 721 C CA . VAL A 1 92 ? 0.507 19.227 -18.504 1.00 52.00 92 VAL A CA 1
ATOM 722 C C . VAL A 1 92 ? -0.131 17.936 -17.974 1.00 52.00 92 VAL A C 1
ATOM 724 O O . VAL A 1 92 ? 0.477 16.872 -18.075 1.00 52.00 92 VAL A O 1
ATOM 727 N N . ASP A 1 93 ? -1.361 17.988 -17.461 1.00 62.59 93 ASP A N 1
ATOM 728 C CA . ASP A 1 93 ? -2.083 16.782 -17.035 1.00 62.59 93 ASP A CA 1
ATOM 729 C C . ASP A 1 93 ? -2.644 15.972 -18.224 1.00 62.59 93 ASP A C 1
ATOM 731 O O . ASP A 1 93 ? -3.077 14.833 -18.030 1.00 62.59 93 ASP A O 1
ATOM 735 N N . ALA A 1 94 ? -2.593 16.519 -19.449 1.00 63.97 94 ALA A N 1
ATOM 736 C CA . ALA A 1 94 ? -2.987 15.846 -20.688 1.00 63.97 94 ALA A CA 1
ATOM 737 C C . ALA A 1 94 ? -1.861 15.008 -21.322 1.00 63.97 94 ALA A C 1
ATOM 739 O O . ALA A 1 94 ? -2.109 14.293 -22.292 1.00 63.97 94 ALA A O 1
ATOM 740 N N . ARG A 1 95 ? -0.629 15.063 -20.797 1.00 69.25 95 ARG A N 1
ATOM 741 C CA . ARG A 1 95 ? 0.498 14.265 -21.309 1.00 69.25 95 ARG A CA 1
ATOM 742 C C . ARG A 1 95 ? 0.615 12.919 -20.589 1.00 69.25 95 ARG A C 1
ATOM 744 O O . ARG A 1 95 ? 0.209 12.821 -19.426 1.00 69.25 95 ARG A O 1
ATOM 751 N N . PRO A 1 96 ? 1.204 11.897 -21.238 1.00 74.31 96 PRO A N 1
ATOM 752 C CA . PRO A 1 96 ? 1.506 10.661 -20.558 1.00 74.31 96 PRO A CA 1
ATOM 753 C C . PRO A 1 96 ? 2.464 10.904 -19.399 1.00 74.31 96 PRO A C 1
ATOM 755 O O . PRO A 1 96 ? 3.366 11.749 -19.460 1.00 74.31 96 PRO A O 1
ATOM 758 N N . GLY A 1 97 ? 2.266 10.159 -18.327 1.00 82.00 97 GLY A N 1
ATOM 759 C CA . GLY A 1 97 ? 3.071 10.336 -17.138 1.00 82.00 97 GLY A CA 1
ATOM 760 C C . GLY A 1 97 ? 2.782 9.296 -16.085 1.00 82.00 97 GLY A C 1
ATOM 761 O O . GLY A 1 97 ? 1.827 8.522 -16.176 1.00 82.00 97 GLY A O 1
ATOM 762 N N . PHE A 1 98 ? 3.630 9.326 -15.070 1.00 85.62 98 PHE A N 1
ATOM 763 C CA . PHE A 1 98 ? 3.575 8.424 -13.940 1.00 85.62 98 PHE A CA 1
ATOM 764 C C . PHE A 1 98 ? 3.492 9.221 -12.647 1.00 85.62 98 PHE A C 1
ATOM 766 O O . PHE A 1 98 ? 4.106 10.280 -12.505 1.00 85.62 98 PHE A O 1
ATOM 773 N N . THR A 1 99 ? 2.734 8.700 -11.696 1.00 88.12 99 THR A N 1
ATOM 774 C CA . THR A 1 99 ? 2.673 9.201 -10.329 1.00 88.12 99 THR A CA 1
ATOM 775 C C . THR A 1 99 ? 3.047 8.073 -9.388 1.00 88.12 99 THR A C 1
ATOM 777 O O . THR A 1 99 ? 2.519 6.970 -9.500 1.00 88.12 99 THR A O 1
ATOM 780 N N . TRP A 1 100 ? 3.927 8.373 -8.441 1.00 90.38 100 TRP A N 1
ATOM 781 C CA . TRP A 1 100 ? 4.251 7.507 -7.318 1.00 90.38 100 TRP A CA 1
ATOM 782 C C . TRP A 1 100 ? 3.737 8.145 -6.046 1.00 90.38 100 TRP A C 1
ATOM 784 O O . TRP A 1 100 ? 3.929 9.342 -5.825 1.00 90.38 100 TRP A O 1
ATOM 794 N N . ARG A 1 101 ? 3.153 7.341 -5.171 1.00 93.88 101 ARG A N 1
ATOM 795 C CA . ARG A 1 101 ? 2.833 7.746 -3.809 1.00 93.88 101 ARG A CA 1
ATOM 796 C C . ARG A 1 101 ? 3.446 6.742 -2.851 1.00 93.88 101 ARG A C 1
ATOM 798 O O . ARG A 1 101 ? 3.090 5.571 -2.872 1.00 93.88 101 ARG A O 1
ATOM 805 N N . TYR A 1 102 ? 4.365 7.227 -2.030 1.00 95.38 102 TYR A N 1
ATOM 806 C CA . TYR A 1 102 ? 5.070 6.466 -1.013 1.00 95.38 102 TYR A CA 1
ATOM 807 C C . TYR A 1 102 ? 4.424 6.729 0.336 1.00 95.38 102 TYR A C 1
ATOM 809 O O . TYR A 1 102 ? 4.476 7.861 0.810 1.00 95.38 102 TYR A O 1
ATOM 817 N N . THR A 1 103 ? 3.874 5.702 0.969 1.00 97.25 103 THR A N 1
ATOM 818 C CA . THR A 1 103 ? 3.361 5.747 2.340 1.00 97.25 103 THR A CA 1
ATOM 819 C C . THR A 1 103 ? 4.355 5.036 3.250 1.00 97.25 103 THR A C 1
ATOM 821 O O . THR A 1 103 ? 4.454 3.811 3.250 1.00 97.25 103 THR A O 1
ATOM 824 N N . ILE A 1 104 ? 5.127 5.818 4.004 1.00 96.00 104 ILE A N 1
ATOM 825 C CA . ILE A 1 104 ? 6.268 5.358 4.799 1.00 96.00 104 ILE A CA 1
ATOM 826 C C . ILE A 1 104 ? 5.881 5.339 6.274 1.00 96.00 104 ILE A C 1
ATOM 828 O O . ILE A 1 104 ? 5.646 6.388 6.882 1.00 96.00 104 ILE A O 1
ATOM 832 N N . TYR A 1 105 ? 5.873 4.153 6.873 1.00 95.19 105 TYR A N 1
ATOM 833 C CA . TYR A 1 105 ? 5.599 3.979 8.292 1.00 95.19 105 TYR A CA 1
ATOM 834 C C . TYR A 1 105 ? 6.885 3.886 9.128 1.00 95.19 105 TYR A C 1
ATOM 836 O O . TYR A 1 105 ? 7.865 3.278 8.692 1.00 95.19 105 TYR A O 1
ATOM 844 N N . PRO A 1 106 ? 6.879 4.377 10.387 1.00 92.56 106 PRO A N 1
ATOM 845 C CA . PRO A 1 106 ? 8.039 4.320 11.283 1.00 92.56 106 PRO A CA 1
ATOM 846 C C . PRO A 1 106 ? 8.576 2.910 11.555 1.00 92.56 106 PRO A C 1
ATOM 848 O O . PRO A 1 106 ? 9.713 2.752 11.983 1.00 92.56 106 PRO A O 1
ATOM 851 N N . HIS A 1 107 ? 7.754 1.882 11.341 1.00 89.69 107 HIS A N 1
ATOM 852 C CA . HIS A 1 107 ? 8.120 0.483 11.552 1.00 89.69 107 HIS A CA 1
ATOM 853 C C . HIS A 1 107 ? 8.826 -0.157 10.336 1.00 89.69 107 HIS A C 1
ATOM 855 O O . HIS A 1 107 ? 9.113 -1.353 10.362 1.00 89.69 107 HIS A O 1
ATOM 861 N N . GLY A 1 108 ? 9.086 0.613 9.271 1.00 91.69 108 GLY A N 1
ATOM 862 C CA . GLY A 1 108 ? 9.878 0.186 8.115 1.00 91.69 108 GLY A CA 1
ATOM 863 C C . GLY A 1 108 ? 9.080 -0.301 6.904 1.00 91.69 108 GLY A C 1
ATOM 864 O O . GLY A 1 108 ? 9.699 -0.652 5.901 1.00 91.69 108 GLY A O 1
ATOM 865 N N . ALA A 1 109 ? 7.741 -0.334 6.961 1.00 94.12 109 ALA A N 1
ATOM 866 C CA . ALA A 1 109 ? 6.935 -0.549 5.757 1.00 94.12 109 ALA A CA 1
ATOM 867 C C . ALA A 1 109 ? 6.884 0.720 4.912 1.00 94.12 109 ALA A C 1
ATOM 869 O O . ALA A 1 109 ? 6.637 1.815 5.423 1.00 94.12 109 ALA A O 1
ATOM 870 N N . VAL A 1 110 ? 7.057 0.534 3.614 1.00 95.56 110 VAL A N 1
ATOM 871 C CA . VAL A 1 110 ? 6.881 1.542 2.583 1.00 95.56 110 VAL A CA 1
ATOM 872 C C . VAL A 1 110 ? 5.932 0.955 1.551 1.00 95.56 110 VAL A C 1
ATOM 874 O O . VAL A 1 110 ? 6.294 0.045 0.808 1.00 95.56 110 VAL A O 1
ATOM 877 N N . TYR A 1 111 ? 4.710 1.466 1.526 1.00 96.44 111 TYR A N 1
ATOM 878 C CA . TYR A 1 111 ? 3.735 1.116 0.501 1.00 96.44 111 TYR A CA 1
ATOM 879 C C . TYR A 1 111 ? 3.890 2.091 -0.655 1.00 96.44 111 TYR A C 1
ATOM 881 O O . TYR A 1 111 ? 3.988 3.300 -0.438 1.00 96.44 111 TYR A O 1
ATOM 889 N N . VAL A 1 112 ? 3.978 1.570 -1.872 1.00 95.19 112 VAL A N 1
ATOM 890 C CA . VAL A 1 112 ? 4.183 2.366 -3.076 1.00 95.19 112 VAL A CA 1
ATOM 891 C C . VAL A 1 112 ? 3.026 2.118 -4.018 1.00 95.19 112 VAL A C 1
ATOM 893 O O . VAL A 1 112 ? 2.887 1.031 -4.571 1.00 95.19 112 VAL A O 1
ATOM 896 N N . HIS A 1 113 ? 2.218 3.146 -4.226 1.00 94.69 113 HIS A N 1
ATOM 897 C CA . HIS A 1 113 ? 1.245 3.165 -5.304 1.00 94.69 113 HIS A CA 1
ATOM 898 C C . HIS A 1 113 ? 1.875 3.792 -6.531 1.00 94.69 113 HIS A C 1
ATOM 900 O O . HIS A 1 113 ? 2.428 4.893 -6.447 1.00 94.69 113 HIS A O 1
ATOM 906 N N . VAL A 1 114 ? 1.759 3.113 -7.662 1.00 90.88 114 VAL A N 1
ATOM 907 C CA . VAL A 1 114 ? 2.206 3.631 -8.945 1.00 90.88 114 VAL A CA 1
ATOM 908 C C . VAL A 1 114 ? 1.027 3.678 -9.894 1.00 90.88 114 VAL A C 1
ATOM 910 O O . VAL A 1 114 ? 0.350 2.673 -10.100 1.00 90.88 114 VAL A O 1
ATOM 913 N N . ALA A 1 115 ? 0.801 4.849 -10.476 1.00 89.81 115 ALA A N 1
ATOM 914 C CA . ALA A 1 115 ? -0.216 5.069 -11.488 1.00 89.81 115 ALA A CA 1
ATOM 915 C C . ALA A 1 115 ? 0.426 5.636 -12.754 1.00 89.81 115 ALA A C 1
ATOM 917 O O . ALA A 1 115 ? 1.236 6.559 -12.680 1.00 89.81 115 ALA A O 1
ATOM 918 N N . GLY A 1 116 ? 0.059 5.094 -13.909 1.00 88.00 116 GLY A N 1
ATOM 919 C CA . GLY A 1 116 ? 0.427 5.585 -15.228 1.00 88.00 116 GLY A CA 1
ATOM 920 C C . GLY A 1 116 ? -0.811 5.958 -16.025 1.00 88.00 116 GLY A C 1
ATOM 921 O O . GLY A 1 116 ? -1.815 5.253 -15.983 1.00 88.00 116 GLY A O 1
ATOM 922 N N . HIS A 1 117 ? -0.731 7.053 -16.771 1.00 87.19 117 HIS A N 1
ATOM 923 C CA . HIS A 1 117 ? -1.794 7.467 -17.682 1.00 87.19 117 HIS A CA 1
ATOM 924 C C . HIS A 1 117 ? -1.210 7.684 -19.071 1.00 87.19 117 HIS A C 1
ATOM 926 O O . HIS A 1 117 ? -0.280 8.471 -19.211 1.00 87.19 117 HIS A O 1
ATOM 932 N N . ALA A 1 118 ? -1.771 7.022 -20.082 1.00 81.88 118 ALA A N 1
ATOM 933 C CA . ALA A 1 118 ? -1.339 7.136 -21.476 1.00 81.88 118 ALA A CA 1
ATOM 934 C C . ALA A 1 118 ? -1.966 8.354 -22.176 1.00 81.88 118 ALA A C 1
ATOM 936 O O . ALA A 1 118 ? -1.433 8.868 -23.154 1.00 81.88 118 ALA A O 1
ATOM 937 N N . ARG A 1 119 ? -3.107 8.842 -21.658 1.00 82.12 119 ARG A N 1
ATOM 938 C CA . ARG A 1 119 ? -3.817 10.046 -22.138 1.00 82.12 119 ARG A CA 1
ATOM 939 C C . ARG A 1 119 ? -4.081 10.042 -23.655 1.00 82.12 119 ARG A C 1
ATOM 941 O O . ARG A 1 119 ? -3.925 11.058 -24.325 1.00 82.12 119 ARG A O 1
ATOM 948 N N . GLY A 1 120 ? -4.489 8.893 -24.192 1.00 75.81 120 GLY A N 1
ATOM 949 C CA . GLY A 1 120 ? -4.780 8.723 -25.619 1.00 75.81 120 GLY A CA 1
ATOM 950 C C . GLY A 1 120 ? -3.542 8.579 -26.510 1.00 75.81 120 GLY A C 1
ATOM 951 O O . GLY A 1 120 ? -3.678 8.536 -27.732 1.00 75.81 120 GLY A O 1
ATOM 952 N N . GLN A 1 121 ? -2.345 8.496 -25.925 1.00 77.62 121 GLN A N 1
ATOM 953 C CA . GLN A 1 121 ? -1.130 8.077 -26.617 1.00 77.62 121 GLN A CA 1
ATOM 954 C C . GLN A 1 121 ? -0.880 6.595 -26.343 1.00 77.62 121 GLN A C 1
ATOM 956 O O . GLN A 1 121 ? -1.141 6.111 -25.246 1.00 77.62 121 GLN A O 1
ATOM 961 N N . ALA A 1 122 ? -0.364 5.870 -27.332 1.00 75.94 122 ALA A N 1
ATOM 962 C CA . ALA A 1 122 ? 0.037 4.487 -27.122 1.00 75.94 122 ALA A CA 1
ATOM 963 C C . ALA A 1 122 ? 1.298 4.433 -26.251 1.00 75.94 122 ALA A C 1
ATOM 965 O O . ALA A 1 122 ? 2.242 5.198 -26.464 1.00 75.94 122 ALA A O 1
ATOM 966 N N . TRP A 1 123 ? 1.334 3.501 -25.302 1.00 80.44 123 TRP A N 1
ATOM 967 C CA . TRP A 1 123 ? 2.573 3.167 -24.613 1.00 80.44 123 TRP A CA 1
ATOM 968 C C . TRP A 1 123 ? 3.591 2.570 -25.602 1.00 80.44 123 TRP A C 1
ATOM 970 O O . TRP A 1 123 ? 3.197 1.882 -26.545 1.00 80.44 123 TRP A O 1
ATOM 980 N N . PRO A 1 124 ? 4.904 2.773 -25.384 1.00 75.94 124 PRO A N 1
ATOM 981 C CA . PRO A 1 124 ? 5.965 2.199 -26.218 1.00 75.94 124 PRO A CA 1
ATOM 982 C C . PRO A 1 124 ? 5.996 0.663 -26.208 1.00 75.94 124 PRO A C 1
ATOM 984 O O . PRO A 1 124 ? 6.608 0.058 -27.085 1.00 75.94 124 PRO A O 1
ATOM 987 N N . SER A 1 125 ? 5.347 0.027 -25.232 1.00 82.88 125 SER A N 1
ATOM 988 C CA . SER A 1 125 ? 5.145 -1.417 -25.176 1.00 82.88 125 SER A CA 1
ATOM 989 C C . SER A 1 125 ? 3.740 -1.740 -24.681 1.00 82.88 125 SER A C 1
ATOM 991 O O . SER A 1 125 ? 3.175 -0.993 -23.886 1.00 82.88 125 SER A O 1
ATOM 993 N N . ALA A 1 126 ? 3.210 -2.890 -25.105 1.00 84.50 126 ALA A N 1
ATOM 994 C CA . ALA A 1 126 ? 1.989 -3.479 -24.562 1.00 84.50 126 ALA A CA 1
ATOM 995 C C . ALA A 1 126 ? 2.164 -4.023 -23.128 1.00 84.50 126 ALA A C 1
ATOM 997 O O . ALA A 1 126 ? 1.174 -4.355 -22.472 1.00 84.50 126 ALA A O 1
ATOM 998 N N . ARG A 1 127 ? 3.408 -4.132 -22.642 1.00 86.19 127 ARG A N 1
ATOM 999 C CA . ARG A 1 127 ? 3.754 -4.694 -21.334 1.00 86.19 127 ARG A CA 1
ATOM 1000 C C . ARG A 1 127 ? 4.638 -3.756 -20.531 1.00 86.19 127 ARG A C 1
ATOM 1002 O O . ARG A 1 127 ? 5.598 -3.178 -21.044 1.00 86.19 127 ARG A O 1
ATOM 1009 N N . VAL A 1 128 ? 4.342 -3.669 -19.242 1.00 85.88 128 VAL A N 1
ATOM 1010 C CA . VAL A 1 128 ? 5.061 -2.840 -18.278 1.00 85.88 128 VAL A CA 1
ATOM 1011 C C . VAL A 1 128 ? 5.576 -3.704 -17.134 1.00 85.88 128 VAL A C 1
ATOM 1013 O O . VAL A 1 128 ? 4.922 -4.643 -16.680 1.00 85.88 128 VAL A O 1
ATOM 1016 N N . GLY A 1 129 ? 6.779 -3.390 -16.675 1.00 85.81 129 GLY A N 1
ATOM 1017 C CA . GLY A 1 129 ? 7.362 -3.927 -15.458 1.00 85.81 129 GLY A CA 1
ATOM 1018 C C . GLY A 1 129 ? 7.654 -2.814 -14.472 1.00 85.81 129 GLY A C 1
ATOM 1019 O O . GLY A 1 129 ? 7.684 -1.641 -14.820 1.00 85.81 129 GLY A O 1
ATOM 1020 N N . ALA A 1 130 ? 7.879 -3.205 -13.237 1.00 86.31 130 ALA A N 1
ATOM 1021 C CA . ALA A 1 130 ? 8.357 -2.414 -12.134 1.00 86.31 130 ALA A CA 1
ATOM 1022 C C . ALA A 1 130 ? 9.804 -2.827 -11.850 1.00 86.31 130 ALA A C 1
ATOM 1024 O O . ALA A 1 130 ? 10.106 -4.013 -11.729 1.00 86.31 130 ALA A O 1
ATOM 1025 N N . LEU A 1 131 ? 10.694 -1.847 -11.768 1.00 82.88 131 LEU A N 1
ATOM 1026 C CA . LEU A 1 131 ? 12.131 -2.001 -11.609 1.00 82.88 131 LEU A CA 1
ATOM 1027 C C . LEU A 1 131 ? 12.564 -1.375 -10.288 1.00 82.88 131 LEU A C 1
ATOM 1029 O O . LEU A 1 131 ? 12.299 -0.200 -10.044 1.00 82.88 131 LEU A O 1
ATOM 1033 N N . LEU A 1 132 ? 13.282 -2.124 -9.466 1.00 80.81 132 LEU A N 1
ATOM 1034 C CA . LEU A 1 132 ? 13.918 -1.616 -8.260 1.00 80.81 132 LEU A CA 1
ATOM 1035 C C . LEU A 1 132 ? 15.436 -1.708 -8.412 1.00 80.81 132 LEU A C 1
ATOM 1037 O O . LEU A 1 132 ? 15.957 -2.789 -8.683 1.00 80.81 132 LEU A O 1
ATOM 1041 N N . ALA A 1 133 ? 16.139 -0.588 -8.230 1.00 75.25 133 ALA A N 1
ATOM 1042 C CA . ALA A 1 133 ? 17.596 -0.589 -8.166 1.00 75.25 133 ALA A CA 1
ATOM 1043 C C . ALA A 1 133 ? 18.104 -0.704 -6.740 1.00 75.25 133 ALA A C 1
ATOM 1045 O O . ALA A 1 133 ? 17.701 0.049 -5.854 1.00 75.25 133 ALA A O 1
ATOM 1046 N N . LEU A 1 134 ? 19.056 -1.607 -6.556 1.00 72.94 134 LEU A N 1
ATOM 1047 C CA . LEU A 1 134 ? 19.812 -1.771 -5.334 1.00 72.94 134 LEU A CA 1
ATOM 1048 C C . LEU A 1 134 ? 21.260 -1.417 -5.609 1.00 72.94 134 LEU A C 1
ATOM 1050 O O . LEU A 1 134 ? 21.863 -1.903 -6.558 1.00 72.94 134 LEU A O 1
ATOM 1054 N N . ARG A 1 135 ? 21.838 -0.566 -4.771 1.00 67.50 135 ARG A N 1
ATOM 1055 C CA . ARG A 1 135 ? 23.251 -0.219 -4.884 1.00 67.50 135 ARG A CA 1
ATOM 1056 C C . ARG A 1 135 ? 24.113 -1.350 -4.328 1.00 67.50 135 ARG A C 1
ATOM 1058 O O . ARG A 1 135 ? 24.076 -1.624 -3.130 1.00 67.50 135 ARG A O 1
ATOM 1065 N N . ALA A 1 136 ? 24.924 -1.962 -5.180 1.00 60.78 136 ALA A N 1
ATOM 1066 C CA . ALA A 1 136 ? 25.915 -2.957 -4.799 1.00 60.78 136 ALA A CA 1
ATOM 1067 C C . ALA A 1 136 ? 27.045 -2.354 -3.940 1.00 60.78 136 ALA A C 1
ATOM 1069 O O . ALA A 1 136 ? 27.611 -3.067 -3.123 1.00 60.78 136 ALA A O 1
ATOM 1070 N N . ASP A 1 137 ? 27.336 -1.043 -4.010 1.00 58.03 137 ASP A N 1
ATOM 1071 C CA . ASP A 1 137 ? 28.299 -0.390 -3.094 1.00 58.03 137 ASP A CA 1
ATOM 1072 C C . ASP A 1 137 ? 27.712 -0.052 -1.713 1.00 58.03 137 ASP A C 1
ATOM 1074 O O . ASP A 1 137 ? 28.444 0.030 -0.726 1.00 58.03 137 ASP A O 1
ATOM 1078 N N . ALA A 1 138 ? 26.382 0.056 -1.606 1.00 60.62 138 ALA A N 1
ATOM 1079 C CA . ALA A 1 138 ? 25.679 -0.076 -0.326 1.00 60.62 138 ALA A CA 1
ATOM 1080 C C . ALA A 1 138 ? 25.661 -1.539 0.162 1.00 60.62 138 ALA A C 1
ATOM 1082 O O . ALA A 1 138 ? 25.164 -1.828 1.256 1.00 60.62 138 ALA A O 1
ATOM 1083 N N . GLY A 1 139 ? 26.239 -2.425 -0.658 1.00 55.22 139 GLY A N 1
ATOM 1084 C CA . GLY A 1 139 ? 26.352 -3.845 -0.469 1.00 55.22 139 GLY A CA 1
ATOM 1085 C C . GLY A 1 139 ? 24.982 -4.456 -0.495 1.00 55.22 139 GLY A C 1
ATOM 1086 O O . GLY A 1 139 ? 24.611 -4.900 0.552 1.00 55.22 139 GLY A O 1
ATOM 1087 N N . PHE A 1 140 ? 24.220 -4.489 -1.580 1.00 65.06 140 PHE A N 1
ATOM 1088 C CA . PHE A 1 140 ? 23.048 -5.370 -1.668 1.00 65.06 140 PHE A CA 1
ATOM 1089 C C . PHE A 1 140 ? 23.327 -6.481 -2.683 1.00 65.06 140 PHE A C 1
ATOM 1091 O O . PHE A 1 140 ? 23.898 -6.213 -3.733 1.00 65.06 140 PHE A O 1
ATOM 1098 N N . GLU A 1 141 ? 22.924 -7.696 -2.335 1.00 63.22 141 GLU A N 1
ATOM 1099 C CA . GLU A 1 141 ? 22.942 -8.927 -3.116 1.00 63.22 141 GLU A CA 1
ATOM 1100 C C . GLU A 1 141 ? 21.559 -9.603 -2.996 1.00 63.22 141 GLU A C 1
ATOM 1102 O O . GLU A 1 141 ? 20.865 -9.472 -1.975 1.00 63.22 141 GLU A O 1
ATOM 1107 N N . PRO A 1 142 ? 21.118 -10.373 -3.994 1.00 61.97 142 PRO A N 1
ATOM 1108 C CA . PRO A 1 142 ? 19.824 -11.036 -3.983 1.00 61.97 142 PRO A CA 1
ATOM 1109 C C . PRO A 1 142 ? 19.952 -12.311 -3.154 1.00 61.97 142 PRO A C 1
ATOM 1111 O O . PRO A 1 142 ? 20.744 -13.195 -3.476 1.00 61.97 142 PRO A O 1
ATOM 1114 N N . ALA A 1 143 ? 19.167 -12.431 -2.086 1.00 58.56 143 ALA A N 1
ATOM 1115 C CA . ALA A 1 143 ? 19.280 -13.570 -1.175 1.00 58.56 143 ALA A CA 1
ATOM 1116 C C . ALA A 1 143 ? 18.376 -14.740 -1.588 1.00 58.56 143 ALA A C 1
ATOM 1118 O O . ALA A 1 143 ? 18.770 -15.900 -1.476 1.00 58.56 143 ALA A O 1
ATOM 1119 N N . ALA A 1 144 ? 17.159 -14.438 -2.053 1.00 58.31 144 ALA A N 1
ATOM 1120 C CA . ALA A 1 144 ? 16.178 -15.421 -2.501 1.00 58.31 144 ALA A CA 1
ATOM 1121 C C . ALA A 1 144 ? 15.013 -14.738 -3.238 1.00 58.31 144 ALA A C 1
ATOM 1123 O O . ALA A 1 144 ? 14.560 -13.663 -2.844 1.00 58.31 144 ALA A O 1
ATOM 1124 N N . ALA A 1 145 ? 14.478 -15.399 -4.264 1.00 57.34 145 ALA A N 1
ATOM 1125 C CA . ALA A 1 145 ? 13.145 -15.123 -4.792 1.00 57.34 145 ALA A CA 1
ATOM 1126 C C . ALA A 1 145 ? 12.264 -16.330 -4.460 1.00 57.34 145 ALA A C 1
ATOM 1128 O O . ALA A 1 145 ? 12.554 -17.445 -4.902 1.00 57.34 145 ALA A O 1
ATOM 1129 N N . ALA A 1 146 ? 11.212 -16.132 -3.668 1.00 51.94 146 ALA A N 1
ATOM 1130 C CA . ALA A 1 146 ? 10.243 -17.186 -3.416 1.00 51.94 146 ALA A CA 1
ATOM 1131 C C . ALA A 1 146 ? 9.034 -16.972 -4.327 1.00 51.94 146 ALA A C 1
ATOM 1133 O O . ALA A 1 146 ? 8.381 -15.933 -4.289 1.00 51.94 146 ALA A O 1
ATOM 1134 N N . GLY A 1 147 ? 8.749 -17.986 -5.143 1.00 51.09 147 GLY A N 1
ATOM 1135 C CA . GLY A 1 147 ? 7.584 -18.016 -6.021 1.00 51.09 147 GLY A CA 1
ATOM 1136 C C . GLY A 1 147 ? 7.958 -18.020 -7.495 1.00 51.09 147 GLY A C 1
ATOM 1137 O O . GLY A 1 147 ? 7.890 -17.006 -8.176 1.00 51.09 147 GLY A O 1
ATOM 1138 N N . HIS A 1 148 ? 8.283 -19.202 -8.020 1.00 42.84 148 HIS A N 1
ATOM 1139 C CA . HIS A 1 148 ? 7.954 -19.479 -9.415 1.00 42.84 148 HIS A CA 1
ATOM 1140 C C . HIS A 1 148 ? 6.417 -19.412 -9.551 1.00 42.84 148 HIS A C 1
ATOM 1142 O O . HIS A 1 148 ? 5.735 -19.987 -8.692 1.00 42.84 148 HIS A O 1
ATOM 1148 N N . PRO A 1 149 ? 5.861 -18.828 -10.628 1.00 40.97 149 PRO A N 1
ATOM 1149 C CA . PRO A 1 149 ? 4.413 -18.713 -10.872 1.00 40.97 149 PRO A CA 1
ATOM 1150 C C . PRO A 1 149 ? 3.654 -20.059 -10.993 1.00 40.97 149 PRO A C 1
ATOM 1152 O O . PRO A 1 149 ? 2.469 -20.091 -11.304 1.00 40.97 149 PRO A O 1
ATOM 1155 N N . GLY A 1 150 ? 4.307 -21.196 -10.717 1.00 37.16 150 GLY A N 1
ATOM 1156 C CA . GLY A 1 150 ? 3.695 -22.527 -10.631 1.00 37.16 150 GLY A CA 1
ATOM 1157 C C . GLY A 1 150 ? 3.327 -23.000 -9.214 1.00 37.16 150 GLY A C 1
ATOM 1158 O O . GLY A 1 150 ? 2.676 -24.036 -9.077 1.00 37.16 150 GLY A O 1
ATOM 1159 N N . SER A 1 151 ? 3.718 -22.287 -8.149 1.00 38.41 151 SER A N 1
ATOM 1160 C CA . SER A 1 151 ? 3.356 -22.660 -6.772 1.00 38.41 151 SER A CA 1
ATOM 1161 C C . SER A 1 151 ? 2.007 -22.056 -6.388 1.00 38.41 151 SER A C 1
ATOM 1163 O O . SER A 1 151 ? 1.927 -20.909 -5.960 1.00 38.41 151 SER A O 1
ATOM 1165 N N . ARG A 1 152 ? 0.936 -22.853 -6.476 1.00 39.53 152 ARG A N 1
ATOM 1166 C CA . ARG A 1 152 ? -0.446 -22.497 -6.084 1.00 39.53 152 ARG A CA 1
ATOM 1167 C C . ARG A 1 152 ? -0.639 -22.085 -4.602 1.00 39.53 152 ARG A C 1
ATOM 1169 O O . ARG A 1 152 ? -1.778 -21.939 -4.172 1.00 39.53 152 ARG A O 1
ATOM 1176 N N . ALA A 1 153 ? 0.423 -21.915 -3.808 1.00 45.34 153 ALA A N 1
ATOM 1177 C CA . ALA A 1 153 ? 0.336 -21.612 -2.373 1.00 45.34 153 ALA A CA 1
ATOM 1178 C C . ALA A 1 153 ? 1.291 -20.510 -1.859 1.00 45.34 153 ALA A C 1
ATOM 1180 O O . ALA A 1 153 ? 1.125 -20.064 -0.719 1.00 45.34 153 ALA A O 1
ATOM 1181 N N . GLY A 1 154 ? 2.275 -20.065 -2.649 1.00 66.19 154 GLY A N 1
ATOM 1182 C CA . GLY A 1 154 ? 3.305 -19.120 -2.194 1.00 66.19 154 GLY A CA 1
ATOM 1183 C C . GLY A 1 154 ? 2.896 -17.656 -2.347 1.00 66.19 154 GLY A C 1
ATOM 1184 O O . GLY A 1 154 ? 2.286 -17.295 -3.344 1.00 66.19 154 GLY A O 1
ATOM 1185 N N . ALA A 1 155 ? 3.243 -16.819 -1.368 1.00 79.06 155 ALA A N 1
ATOM 1186 C CA . ALA A 1 155 ? 3.243 -15.371 -1.553 1.00 79.06 155 ALA A CA 1
ATOM 1187 C C . ALA A 1 155 ? 4.373 -14.970 -2.511 1.00 79.06 155 ALA A C 1
ATOM 1189 O O . ALA A 1 155 ? 5.438 -15.588 -2.474 1.00 79.06 155 ALA A O 1
ATOM 1190 N N . ALA A 1 156 ? 4.150 -13.951 -3.336 1.00 85.25 156 ALA A N 1
ATOM 1191 C CA . ALA A 1 156 ? 5.131 -13.470 -4.300 1.00 85.25 156 ALA A CA 1
ATOM 1192 C C . ALA A 1 156 ? 5.989 -12.356 -3.681 1.00 85.25 156 ALA A C 1
ATOM 1194 O O . ALA A 1 156 ? 5.473 -11.307 -3.276 1.00 85.25 156 ALA A O 1
ATOM 1195 N N . TYR A 1 157 ? 7.293 -12.602 -3.551 1.00 86.31 157 TYR A N 1
ATOM 1196 C CA . TYR A 1 157 ? 8.235 -11.618 -3.027 1.00 86.31 157 TYR A CA 1
ATOM 1197 C C . TYR A 1 157 ? 9.671 -11.882 -3.475 1.00 86.31 157 TYR A C 1
ATOM 1199 O O . TYR A 1 157 ? 10.051 -12.996 -3.846 1.00 86.31 157 TYR A O 1
ATOM 1207 N N . VAL A 1 158 ? 10.494 -10.842 -3.364 1.00 83.56 158 VAL A N 1
ATOM 1208 C CA . VAL A 1 158 ? 11.949 -10.931 -3.486 1.00 83.56 158 VAL A CA 1
ATOM 1209 C C . VAL A 1 158 ? 12.608 -10.423 -2.208 1.00 83.56 158 VAL A C 1
ATOM 1211 O O . VAL A 1 158 ? 12.180 -9.421 -1.632 1.00 83.56 158 VAL A O 1
ATOM 1214 N N . LEU A 1 159 ? 13.657 -11.122 -1.775 1.00 82.62 159 LEU A N 1
ATOM 1215 C CA . LEU A 1 159 ? 14.528 -10.713 -0.681 1.00 82.62 159 LEU A CA 1
ATOM 1216 C C . LEU A 1 159 ? 15.863 -10.209 -1.219 1.00 82.62 159 LEU A C 1
ATOM 1218 O O . LEU A 1 159 ? 16.521 -10.883 -2.015 1.00 82.62 159 LEU A O 1
ATOM 1222 N N . ALA A 1 160 ? 16.297 -9.066 -0.700 1.00 79.19 160 ALA A N 1
ATOM 1223 C CA . ALA A 1 160 ? 17.654 -8.572 -0.870 1.00 79.19 160 ALA A CA 1
ATOM 1224 C C . ALA A 1 160 ? 18.355 -8.498 0.488 1.00 79.19 160 ALA A C 1
ATOM 1226 O O . ALA A 1 160 ? 17.753 -8.107 1.490 1.00 79.19 160 ALA A O 1
ATOM 1227 N N . ALA A 1 161 ? 19.625 -8.874 0.521 1.00 76.94 161 ALA A N 1
ATOM 1228 C CA . ALA A 1 161 ? 20.487 -8.874 1.698 1.00 76.94 161 ALA A CA 1
ATOM 1229 C C . ALA A 1 161 ? 21.783 -8.146 1.377 1.00 76.94 161 ALA A C 1
ATOM 1231 O O . ALA A 1 161 ? 22.111 -7.983 0.213 1.00 76.94 161 ALA A O 1
ATOM 1232 N N . ARG A 1 162 ? 22.553 -7.734 2.379 1.00 73.19 162 ARG A N 1
ATOM 1233 C CA . ARG A 1 162 ? 23.896 -7.203 2.132 1.00 73.19 162 ARG A CA 1
ATOM 1234 C C . ARG A 1 162 ? 24.982 -8.290 2.067 1.00 73.19 162 ARG A C 1
ATOM 1236 O O . ARG A 1 162 ? 24.857 -9.258 2.819 1.00 73.19 162 ARG A O 1
ATOM 1243 N N . PRO A 1 163 ? 26.066 -8.152 1.261 1.00 64.56 163 PRO A N 1
ATOM 1244 C CA . PRO A 1 163 ? 27.166 -9.106 1.213 1.00 64.56 163 PRO A CA 1
ATOM 1245 C C . PRO A 1 163 ? 27.664 -9.457 2.612 1.00 64.56 163 PRO A C 1
ATOM 1247 O O . PRO A 1 163 ? 27.861 -8.590 3.470 1.00 64.56 163 PRO A O 1
ATOM 1250 N N . GLY A 1 164 ? 27.861 -10.750 2.853 1.00 62.34 164 GLY A N 1
ATOM 1251 C CA . GLY A 1 164 ? 28.322 -11.263 4.143 1.00 62.34 164 GLY A CA 1
ATOM 1252 C C . GLY A 1 164 ? 27.273 -11.241 5.260 1.00 62.34 164 GLY A C 1
ATOM 1253 O O . GLY A 1 164 ? 27.566 -11.706 6.363 1.00 62.34 164 GLY A O 1
ATOM 1254 N N . ARG A 1 165 ? 26.045 -10.763 5.009 1.00 63.94 165 ARG A N 1
ATOM 1255 C CA . ARG A 1 165 ? 24.910 -10.966 5.914 1.00 63.94 165 ARG A CA 1
ATOM 1256 C C . ARG A 1 165 ? 24.123 -12.192 5.487 1.00 63.94 165 ARG A C 1
ATOM 1258 O O . ARG A 1 165 ? 23.625 -12.276 4.377 1.00 63.94 165 ARG A O 1
ATOM 1265 N N . GLN A 1 166 ? 23.931 -13.120 6.418 1.00 62.59 166 GLN A N 1
ATOM 1266 C CA . GLN A 1 166 ? 23.048 -14.277 6.221 1.00 62.59 166 GLN A CA 1
ATOM 1267 C C . GLN A 1 166 ? 21.553 -13.921 6.360 1.00 62.59 166 GLN A C 1
ATOM 1269 O O . GLN A 1 166 ? 20.730 -14.800 6.594 1.00 62.59 166 GLN A O 1
ATOM 1274 N N . ARG A 1 167 ? 21.189 -12.632 6.309 1.00 71.25 167 ARG A N 1
ATOM 1275 C CA . ARG A 1 167 ? 19.847 -12.129 6.641 1.00 71.25 167 ARG A CA 1
ATOM 1276 C C . ARG A 1 167 ? 19.382 -11.143 5.582 1.00 71.25 167 ARG A C 1
ATOM 1278 O O . ARG A 1 167 ? 20.181 -10.323 5.143 1.00 71.25 167 ARG A O 1
ATOM 1285 N N . ALA A 1 168 ? 18.099 -11.201 5.228 1.00 75.19 168 ALA A N 1
ATOM 1286 C CA . ALA A 1 168 ? 17.477 -10.196 4.376 1.00 75.19 168 ALA A CA 1
ATOM 1287 C C . ALA A 1 168 ? 17.535 -8.815 5.051 1.00 75.19 168 ALA A C 1
ATOM 1289 O O . ALA A 1 168 ? 17.315 -8.686 6.253 1.00 75.19 168 ALA A O 1
ATOM 1290 N N . ASP A 1 169 ? 17.838 -7.785 4.269 1.00 79.31 169 ASP A N 1
ATOM 1291 C CA . ASP A 1 169 ? 17.786 -6.377 4.671 1.00 79.31 169 ASP A CA 1
ATOM 1292 C C . ASP A 1 169 ? 16.556 -5.677 4.060 1.00 79.31 169 ASP A C 1
ATOM 1294 O O . ASP A 1 169 ? 16.107 -4.646 4.568 1.00 79.31 169 ASP A O 1
ATOM 1298 N N . MET A 1 170 ? 15.969 -6.254 3.005 1.00 85.38 170 MET A N 1
ATOM 1299 C CA . MET A 1 170 ? 14.768 -5.742 2.356 1.00 85.38 170 MET A CA 1
ATOM 1300 C C . MET A 1 170 ? 13.903 -6.875 1.796 1.00 85.38 170 MET A C 1
ATOM 1302 O O . MET A 1 170 ? 14.414 -7.831 1.212 1.00 85.38 170 MET A O 1
ATOM 1306 N N . LEU A 1 171 ? 12.586 -6.714 1.920 1.00 88.50 171 LEU A N 1
ATOM 1307 C CA . LEU A 1 171 ? 11.587 -7.470 1.170 1.00 88.50 171 LEU A CA 1
ATOM 1308 C C . LEU A 1 171 ? 10.856 -6.558 0.200 1.00 88.50 171 LEU A C 1
ATOM 1310 O O . LEU A 1 171 ? 10.481 -5.443 0.560 1.00 88.50 171 LEU A O 1
ATOM 1314 N N . TRP A 1 172 ? 10.613 -7.070 -0.999 1.00 89.81 172 TRP A N 1
ATOM 1315 C CA . TRP A 1 172 ? 9.734 -6.461 -1.981 1.00 89.81 172 TRP A CA 1
ATOM 1316 C C . TRP A 1 172 ? 8.616 -7.434 -2.353 1.00 89.81 172 TRP A C 1
ATOM 1318 O O . TRP A 1 172 ? 8.891 -8.557 -2.764 1.00 89.81 172 TRP A O 1
ATOM 1328 N N . SER A 1 173 ? 7.366 -7.011 -2.193 1.00 91.62 173 SER A N 1
ATOM 1329 C CA . SER A 1 173 ? 6.156 -7.737 -2.590 1.00 91.62 173 SER A CA 1
ATOM 1330 C C . SER A 1 173 ? 5.218 -6.800 -3.365 1.00 91.62 173 SER A C 1
ATOM 1332 O O . SER A 1 173 ? 5.420 -5.584 -3.383 1.00 91.62 173 SER A O 1
ATOM 1334 N N . TRP A 1 174 ? 4.225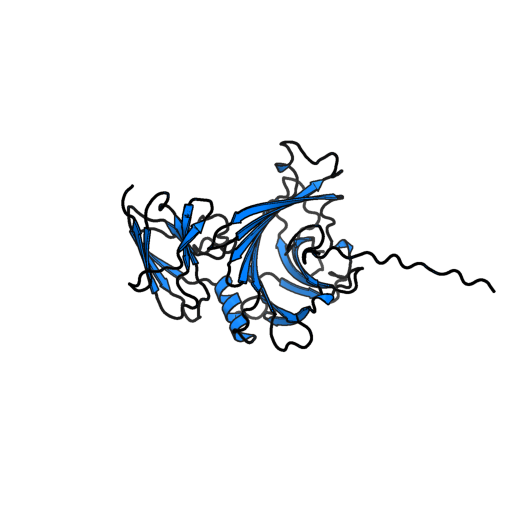 -7.353 -4.052 1.00 91.69 174 TRP A N 1
ATOM 1335 C CA . TRP A 1 174 ? 3.361 -6.634 -4.991 1.00 91.69 174 TRP A CA 1
ATOM 1336 C C . TRP A 1 174 ? 1.935 -7.193 -4.977 1.00 91.69 174 TRP A C 1
ATOM 1338 O O . TRP A 1 174 ? 1.737 -8.365 -4.642 1.00 91.69 174 TRP A O 1
ATOM 1348 N N . SER A 1 175 ? 0.973 -6.339 -5.336 1.00 87.75 175 SER A N 1
ATOM 1349 C CA . SER A 1 175 ? -0.421 -6.694 -5.623 1.00 87.75 175 SER A CA 1
ATOM 1350 C C . SER A 1 175 ? -0.764 -6.228 -7.049 1.00 87.75 175 SER A C 1
ATOM 1352 O O . SER A 1 175 ? -0.463 -5.071 -7.380 1.00 87.75 175 SER A O 1
ATOM 1354 N N . PRO A 1 176 ? -1.342 -7.092 -7.909 1.00 81.56 176 PRO A N 1
ATOM 1355 C CA . PRO A 1 176 ? -1.768 -8.473 -7.639 1.00 81.56 176 PRO A CA 1
ATOM 1356 C C . PRO A 1 176 ? -0.592 -9.467 -7.589 1.00 81.56 176 PRO A C 1
ATOM 1358 O O . PRO A 1 176 ? 0.436 -9.263 -8.223 1.00 81.56 176 PRO A O 1
ATOM 1361 N N . ALA A 1 177 ? -0.719 -10.558 -6.828 1.00 79.38 177 ALA A N 1
ATOM 1362 C CA . ALA A 1 177 ? 0.388 -11.489 -6.554 1.00 79.38 177 ALA A CA 1
ATOM 1363 C C . ALA A 1 177 ? 0.833 -12.360 -7.751 1.00 79.38 177 ALA A C 1
ATOM 1365 O O . ALA A 1 177 ? 1.836 -13.066 -7.654 1.00 79.38 177 ALA A O 1
ATOM 1366 N N . ASP A 1 178 ? 0.095 -12.350 -8.860 1.00 75.19 178 ASP A N 1
ATOM 1367 C CA . ASP A 1 178 ? 0.315 -13.196 -10.038 1.00 75.19 178 ASP A CA 1
ATOM 1368 C C . ASP A 1 178 ? 1.291 -12.607 -11.070 1.00 75.19 178 ASP A C 1
ATOM 1370 O O . ASP A 1 178 ? 1.583 -13.260 -12.074 1.00 75.19 178 ASP A O 1
ATOM 1374 N N . LEU A 1 179 ? 1.854 -11.421 -10.812 1.00 73.81 179 LEU A N 1
ATOM 1375 C CA . LEU A 1 179 ? 2.878 -10.832 -11.679 1.00 73.81 179 LEU A CA 1
ATOM 1376 C C . LEU A 1 179 ? 4.138 -11.705 -11.749 1.00 73.81 179 LEU A C 1
ATOM 1378 O O . LEU A 1 179 ? 4.618 -12.248 -10.748 1.00 73.81 179 LEU A O 1
ATOM 1382 N N . TYR A 1 180 ? 4.713 -11.790 -12.947 1.00 70.00 180 TYR A N 1
ATOM 1383 C CA . TYR A 1 180 ? 5.948 -12.524 -13.183 1.00 70.00 180 TYR A CA 1
ATOM 1384 C C . TYR A 1 180 ? 7.136 -11.751 -12.601 1.00 70.00 180 TYR A C 1
ATOM 1386 O O . TYR A 1 180 ? 7.350 -10.581 -12.914 1.00 70.00 180 TYR A O 1
ATOM 1394 N N . ALA A 1 181 ? 7.953 -12.410 -11.782 1.00 68.19 181 ALA A N 1
ATOM 1395 C CA . ALA A 1 181 ? 9.177 -11.827 -11.243 1.00 68.19 181 ALA A CA 1
ATOM 1396 C C . ALA A 1 181 ? 10.407 -12.382 -11.965 1.00 68.19 181 ALA A C 1
ATOM 1398 O O . ALA A 1 181 ? 10.596 -13.598 -12.050 1.00 68.19 181 ALA A O 1
ATOM 1399 N N . ARG A 1 182 ? 11.278 -11.489 -12.447 1.00 67.12 182 ARG A N 1
ATOM 1400 C CA . ARG A 1 182 ? 12.584 -11.836 -13.016 1.00 67.12 182 ARG A CA 1
ATOM 1401 C C . ARG A 1 182 ? 13.680 -11.079 -12.286 1.00 67.12 182 ARG A C 1
ATOM 1403 O O . ARG A 1 182 ? 13.730 -9.854 -12.292 1.00 67.12 182 ARG A O 1
ATOM 1410 N N . PHE A 1 183 ? 14.622 -11.823 -11.727 1.00 65.56 183 PHE A N 1
ATOM 1411 C CA . PHE A 1 183 ? 15.868 -11.235 -11.263 1.00 65.56 183 PHE A CA 1
ATOM 1412 C C . PHE A 1 183 ? 16.859 -11.110 -12.423 1.00 65.56 183 PHE A C 1
ATOM 1414 O O . PHE A 1 183 ? 17.031 -12.063 -13.190 1.00 65.56 183 PHE A O 1
ATOM 1421 N N . ALA A 1 184 ? 17.521 -9.960 -12.539 1.00 58.94 184 ALA A N 1
ATOM 1422 C CA . ALA A 1 184 ? 18.617 -9.789 -13.476 1.00 58.94 184 ALA A CA 1
ATOM 1423 C C . ALA A 1 184 ? 19.694 -8.854 -12.903 1.00 58.94 184 ALA A C 1
ATOM 1425 O O . ALA A 1 184 ? 19.430 -7.673 -12.687 1.00 58.94 184 ALA A O 1
ATOM 1426 N N . PRO A 1 185 ? 20.926 -9.339 -12.687 1.00 54.47 185 PRO A N 1
ATOM 1427 C CA . PRO A 1 185 ? 22.024 -8.466 -12.306 1.00 54.47 185 PRO A CA 1
ATOM 1428 C C . PRO A 1 185 ? 22.400 -7.610 -13.519 1.00 54.47 185 PRO A C 1
ATOM 1430 O O . PRO A 1 185 ? 22.713 -8.141 -14.586 1.00 54.47 185 PRO A O 1
ATOM 1433 N N . LEU A 1 186 ? 22.348 -6.288 -13.369 1.00 54.78 186 LEU A N 1
ATOM 1434 C CA . LEU A 1 186 ? 22.609 -5.351 -14.455 1.00 54.78 186 LEU A CA 1
ATOM 1435 C C . LEU A 1 186 ? 23.769 -4.453 -14.115 1.00 54.78 186 LEU A C 1
ATOM 1437 O O . LEU A 1 186 ? 23.661 -3.589 -13.255 1.00 54.78 186 LEU A O 1
ATOM 1441 N N . THR A 1 187 ? 24.863 -4.619 -14.846 1.00 51.06 187 THR A N 1
ATOM 1442 C CA . THR A 1 187 ? 25.996 -3.710 -14.757 1.00 51.06 187 THR A CA 1
ATOM 1443 C C . THR A 1 187 ? 25.577 -2.372 -15.351 1.00 51.06 187 THR A C 1
ATOM 1445 O O . THR A 1 187 ? 25.493 -2.204 -16.565 1.00 51.06 187 THR A O 1
ATOM 1448 N N . CYS A 1 188 ? 25.250 -1.424 -14.483 1.00 52.00 188 CYS A N 1
ATOM 1449 C CA . CYS A 1 188 ? 25.118 -0.034 -14.878 1.00 52.00 188 CYS A CA 1
ATOM 1450 C C . CYS A 1 188 ? 26.521 0.538 -15.156 1.00 52.00 188 CYS A C 1
ATOM 1452 O O . CYS A 1 188 ? 27.515 -0.026 -14.698 1.00 52.00 188 CYS A O 1
ATOM 1454 N N . ASP A 1 189 ? 26.621 1.650 -15.894 1.00 51.06 189 ASP A N 1
ATOM 1455 C CA . ASP A 1 189 ? 27.919 2.304 -16.165 1.00 51.06 189 ASP A CA 1
ATOM 1456 C C . ASP A 1 189 ? 28.694 2.626 -14.871 1.00 51.06 189 ASP A C 1
ATOM 1458 O O . ASP A 1 189 ? 29.927 2.620 -14.847 1.00 51.06 189 ASP A O 1
ATOM 1462 N N . ASP A 1 190 ? 27.958 2.820 -13.777 1.00 55.06 190 ASP A N 1
ATOM 1463 C CA . ASP A 1 190 ? 28.461 2.676 -12.421 1.00 55.06 190 ASP A CA 1
ATOM 1464 C C . ASP A 1 190 ? 28.312 1.201 -12.027 1.00 55.06 190 ASP A C 1
ATOM 1466 O O . ASP A 1 190 ? 27.198 0.745 -11.764 1.00 55.06 190 ASP A O 1
ATOM 1470 N N . ALA A 1 191 ? 29.419 0.451 -12.015 1.00 54.34 191 ALA A N 1
ATOM 1471 C CA . ALA A 1 191 ? 29.505 -1.007 -11.823 1.00 54.34 191 ALA A CA 1
ATOM 1472 C C . ALA A 1 191 ? 28.932 -1.557 -10.489 1.00 54.34 191 ALA A C 1
ATOM 1474 O O . ALA A 1 191 ? 29.154 -2.715 -10.145 1.00 54.34 191 ALA A O 1
ATOM 1475 N N . ASP A 1 192 ? 28.182 -0.737 -9.757 1.00 59.22 192 ASP A N 1
ATOM 1476 C CA . ASP A 1 192 ? 27.810 -0.890 -8.361 1.00 59.22 192 ASP A CA 1
ATOM 1477 C C . ASP A 1 192 ? 26.281 -0.920 -8.173 1.00 59.22 192 ASP A C 1
ATOM 1479 O O . ASP A 1 192 ? 25.768 -0.384 -7.191 1.00 59.22 192 ASP A O 1
ATOM 1483 N N . SER A 1 193 ? 25.492 -1.462 -9.103 1.00 62.03 193 SER A N 1
ATOM 1484 C CA . SER A 1 193 ? 24.039 -1.605 -8.907 1.00 62.03 193 SER A CA 1
ATOM 1485 C C . SER A 1 193 ? 23.510 -2.930 -9.435 1.00 62.03 193 SER A C 1
ATOM 1487 O O . SER A 1 193 ? 23.925 -3.394 -10.487 1.00 62.03 193 SER A O 1
ATOM 1489 N N . GLU A 1 194 ? 22.574 -3.520 -8.704 1.00 66.31 194 GLU A N 1
ATOM 1490 C CA . GLU A 1 194 ? 21.784 -4.674 -9.111 1.00 66.31 194 GLU A CA 1
ATOM 1491 C C . GLU A 1 194 ? 20.332 -4.249 -9.309 1.00 66.31 194 GLU A C 1
ATOM 1493 O O . GLU A 1 194 ? 19.827 -3.365 -8.613 1.00 66.31 194 GLU A O 1
ATOM 1498 N N . LEU A 1 195 ? 19.650 -4.871 -10.267 1.00 69.88 195 LEU A N 1
ATOM 1499 C CA . LEU A 1 195 ? 18.294 -4.505 -10.643 1.00 69.88 195 LEU A CA 1
ATOM 1500 C C . LEU A 1 195 ? 17.345 -5.687 -10.409 1.00 69.88 195 LEU A C 1
ATOM 1502 O O . LEU A 1 195 ? 17.618 -6.832 -10.761 1.00 69.88 195 LEU A O 1
ATOM 1506 N N . LEU A 1 196 ? 16.203 -5.407 -9.793 1.00 73.31 196 LEU A N 1
ATOM 1507 C CA . LEU A 1 196 ? 15.129 -6.372 -9.607 1.00 73.31 196 LEU A CA 1
ATOM 1508 C C . LEU A 1 196 ? 13.958 -5.945 -10.479 1.00 73.31 196 LEU A C 1
ATOM 1510 O O . LEU A 1 196 ? 13.541 -4.790 -10.412 1.00 73.31 196 LEU A O 1
ATOM 1514 N N . LEU A 1 197 ? 13.412 -6.872 -11.263 1.00 76.00 197 LEU A N 1
ATOM 1515 C CA . LEU A 1 197 ? 12.279 -6.608 -12.138 1.00 76.00 197 LEU A CA 1
ATOM 1516 C C . LEU A 1 197 ? 11.096 -7.515 -11.777 1.00 76.00 197 LEU A C 1
ATOM 1518 O O . LEU A 1 197 ? 11.218 -8.735 -11.677 1.00 76.00 197 LEU A O 1
ATOM 1522 N N . VAL A 1 198 ? 9.923 -6.916 -11.636 1.00 78.12 198 VAL A N 1
ATOM 1523 C CA . VAL A 1 198 ? 8.634 -7.607 -11.507 1.00 78.12 198 VAL A CA 1
ATOM 1524 C C . VAL A 1 198 ? 7.719 -7.044 -12.580 1.00 78.12 198 VAL A C 1
ATOM 1526 O O . VAL A 1 198 ? 7.749 -5.846 -12.808 1.00 78.12 198 VAL A O 1
ATOM 1529 N N . GLY A 1 199 ? 6.920 -7.838 -13.280 1.00 78.19 199 GLY A N 1
ATOM 1530 C CA . GLY A 1 199 ? 6.139 -7.293 -14.384 1.00 78.19 199 GLY A CA 1
ATOM 1531 C C . GLY A 1 199 ? 5.124 -8.238 -14.997 1.00 78.19 199 GLY A C 1
ATOM 1532 O O . GLY A 1 199 ? 4.628 -9.150 -14.347 1.00 78.19 199 GLY A O 1
ATOM 1533 N N . ASP A 1 200 ? 4.845 -7.979 -16.273 1.00 82.62 200 ASP A N 1
ATOM 1534 C CA . ASP A 1 200 ? 3.669 -8.423 -17.039 1.00 82.62 200 ASP A CA 1
ATOM 1535 C C . ASP A 1 200 ? 2.392 -7.620 -16.783 1.00 82.62 200 ASP A C 1
ATOM 1537 O O . ASP A 1 200 ? 1.279 -8.086 -17.021 1.00 82.62 200 ASP A O 1
ATOM 1541 N N . LEU A 1 201 ? 2.539 -6.367 -16.356 1.00 85.94 201 LEU A N 1
ATOM 1542 C CA . LEU A 1 201 ? 1.407 -5.457 -16.300 1.00 85.94 201 LEU A CA 1
ATOM 1543 C C . LEU A 1 201 ? 0.971 -5.091 -17.723 1.00 85.94 201 LEU A C 1
ATOM 1545 O O . LEU A 1 201 ? 1.790 -4.667 -18.543 1.00 85.94 201 LEU A O 1
ATOM 1549 N N . ALA A 1 202 ? -0.324 -5.209 -18.010 1.00 86.25 202 ALA A N 1
ATOM 1550 C CA . ALA A 1 202 ? -0.885 -4.748 -19.274 1.00 86.25 202 ALA A CA 1
ATOM 1551 C C . ALA A 1 202 ? -0.793 -3.217 -19.371 1.00 86.25 202 ALA A C 1
ATOM 1553 O O . ALA A 1 202 ? -1.267 -2.494 -18.491 1.00 86.25 202 ALA A O 1
ATOM 1554 N N . ALA A 1 203 ? -0.207 -2.718 -20.458 1.00 84.62 203 ALA A N 1
ATOM 1555 C CA . ALA A 1 203 ? -0.095 -1.291 -20.732 1.00 84.62 203 ALA A CA 1
ATOM 1556 C C . ALA A 1 203 ? -1.416 -0.739 -21.305 1.00 84.62 203 ALA A C 1
ATOM 1558 O O . ALA A 1 203 ? -1.532 -0.461 -22.498 1.00 84.62 203 ALA A O 1
ATOM 1559 N N . ASN A 1 204 ? -2.436 -0.613 -20.458 1.00 86.56 204 ASN A N 1
ATOM 1560 C CA . ASN A 1 204 ? -3.715 0.016 -20.810 1.00 86.56 204 ASN A CA 1
ATOM 1561 C C . ASN A 1 204 ? -3.639 1.544 -20.654 1.00 86.56 204 ASN A C 1
ATOM 1563 O O . ASN A 1 204 ? -2.712 2.046 -20.025 1.00 86.56 204 ASN A O 1
ATOM 1567 N N . ASP A 1 205 ? -4.635 2.291 -21.145 1.00 84.75 205 ASP A N 1
ATOM 1568 C CA . ASP A 1 205 ? -4.708 3.763 -20.997 1.00 84.75 205 ASP A CA 1
ATOM 1569 C C . ASP A 1 205 ? -4.487 4.249 -19.558 1.00 84.75 205 ASP A C 1
ATOM 1571 O O . ASP A 1 205 ? -3.942 5.333 -19.325 1.00 84.75 205 ASP A O 1
ATOM 1575 N N . GLU A 1 206 ? -4.897 3.426 -18.599 1.00 87.56 206 GLU A N 1
ATOM 1576 C CA . GLU A 1 206 ? -4.606 3.580 -17.191 1.00 87.56 206 GLU A CA 1
ATOM 1577 C C . GLU A 1 206 ? -3.908 2.327 -16.668 1.00 87.56 206 GLU A C 1
ATOM 1579 O O . GLU A 1 206 ? -4.403 1.206 -16.797 1.00 87.56 206 GLU A O 1
ATOM 1584 N N . LEU A 1 207 ? -2.747 2.540 -16.062 1.00 88.00 207 LEU A N 1
ATOM 1585 C CA . LEU A 1 207 ? -1.957 1.517 -15.406 1.00 88.00 207 LEU A CA 1
ATOM 1586 C C . LEU A 1 207 ? -1.941 1.815 -13.911 1.00 88.00 207 LEU A C 1
ATOM 1588 O O . LEU A 1 207 ? -1.655 2.943 -13.514 1.00 88.00 207 LEU A O 1
ATOM 1592 N N . ARG A 1 208 ? -2.199 0.811 -13.077 1.00 89.44 208 ARG A N 1
ATOM 1593 C CA . ARG A 1 208 ? -2.082 0.921 -11.621 1.00 89.44 208 ARG A CA 1
ATOM 1594 C C . ARG A 1 208 ? -1.406 -0.316 -11.064 1.00 89.44 208 ARG A C 1
ATOM 1596 O O . ARG A 1 208 ? -1.652 -1.418 -11.541 1.00 89.44 208 ARG A O 1
ATOM 1603 N N . SER A 1 209 ? -0.557 -0.119 -10.067 1.00 90.94 209 SER A N 1
ATOM 1604 C CA . SER A 1 209 ? 0.078 -1.205 -9.330 1.00 90.94 209 SER A CA 1
ATOM 1605 C C . SER A 1 209 ? 0.408 -0.744 -7.918 1.00 90.94 209 SER A C 1
ATOM 1607 O O . SER A 1 209 ? 0.712 0.434 -7.697 1.00 90.94 209 SER A O 1
ATOM 1609 N N . ALA A 1 210 ? 0.382 -1.678 -6.973 1.00 94.50 210 ALA A N 1
ATOM 1610 C CA . ALA A 1 210 ? 0.785 -1.435 -5.598 1.00 94.50 210 ALA A CA 1
ATOM 1611 C C . ALA A 1 210 ? 1.936 -2.366 -5.205 1.00 94.50 210 ALA A C 1
ATOM 1613 O O . ALA A 1 210 ? 1.999 -3.530 -5.610 1.00 94.50 210 ALA A O 1
ATOM 1614 N N . PHE A 1 211 ? 2.871 -1.826 -4.431 1.00 94.38 211 PHE A N 1
ATOM 1615 C CA . PHE A 1 211 ? 4.050 -2.537 -3.964 1.00 94.38 211 PHE A CA 1
ATOM 1616 C C . PHE A 1 211 ? 4.244 -2.326 -2.468 1.00 94.38 211 PHE A C 1
ATOM 1618 O O . PHE A 1 211 ? 4.045 -1.227 -1.952 1.00 94.38 211 PHE A O 1
ATOM 1625 N N . LEU A 1 212 ? 4.734 -3.358 -1.793 1.00 94.56 212 LEU A N 1
ATOM 1626 C CA . LEU A 1 212 ? 5.269 -3.279 -0.444 1.00 94.56 212 LEU A CA 1
ATOM 1627 C C . LEU A 1 212 ? 6.788 -3.406 -0.511 1.00 94.56 212 LEU A C 1
ATOM 1629 O O . LEU A 1 212 ? 7.313 -4.452 -0.889 1.00 94.56 212 LEU A O 1
ATOM 1633 N N . LEU A 1 213 ? 7.490 -2.367 -0.072 1.00 92.56 213 LEU A N 1
ATOM 1634 C CA . LEU A 1 213 ? 8.891 -2.443 0.317 1.00 92.56 213 LEU A CA 1
ATOM 1635 C C . LEU A 1 213 ? 8.954 -2.484 1.845 1.00 92.56 213 LEU A C 1
ATOM 1637 O O . LEU A 1 213 ? 8.436 -1.601 2.527 1.00 92.56 213 LEU A O 1
ATOM 1641 N N . ARG A 1 214 ? 9.592 -3.503 2.412 1.00 89.94 214 ARG A N 1
ATOM 1642 C CA . ARG A 1 214 ? 9.808 -3.606 3.857 1.00 89.94 214 ARG A CA 1
ATOM 1643 C C . ARG A 1 214 ? 11.297 -3.568 4.133 1.00 89.94 214 ARG A C 1
ATOM 1645 O O . ARG A 1 214 ? 12.010 -4.515 3.808 1.00 89.94 214 ARG A O 1
ATOM 1652 N N . LEU A 1 215 ? 11.748 -2.489 4.771 1.00 85.44 215 LEU A N 1
ATOM 1653 C CA . LEU A 1 215 ? 13.073 -2.452 5.379 1.00 85.44 215 LEU A CA 1
ATOM 1654 C C . LEU A 1 215 ? 13.053 -3.416 6.560 1.00 85.44 215 LEU A C 1
ATOM 1656 O O . LEU A 1 215 ? 12.245 -3.275 7.483 1.00 85.44 215 LEU A O 1
ATOM 1660 N N . TRP A 1 216 ? 13.875 -4.452 6.459 1.00 73.81 216 TRP A N 1
ATOM 1661 C CA . TRP A 1 216 ? 13.734 -5.651 7.263 1.00 73.81 216 TRP A CA 1
ATOM 1662 C C . TRP A 1 216 ? 13.986 -5.347 8.750 1.00 73.81 216 TRP A C 1
ATOM 1664 O O . TRP A 1 216 ? 15.060 -4.840 9.097 1.00 73.81 216 TRP A O 1
ATOM 1674 N N . PRO A 1 217 ? 13.020 -5.607 9.654 1.00 68.44 217 PRO A N 1
ATOM 1675 C CA . PRO A 1 217 ? 13.252 -5.460 11.084 1.00 68.44 217 PRO A CA 1
ATOM 1676 C C . PRO A 1 217 ? 14.398 -6.375 11.518 1.00 68.44 217 PRO A C 1
ATOM 1678 O O . PRO A 1 217 ? 14.436 -7.546 11.155 1.00 68.44 217 PRO A O 1
ATOM 1681 N N . HIS A 1 218 ? 15.326 -5.852 12.317 1.00 66.25 218 HIS A N 1
ATOM 1682 C CA . HIS A 1 218 ? 16.509 -6.592 12.772 1.00 66.25 218 HIS A CA 1
ATOM 1683 C C . HIS A 1 218 ? 16.183 -7.856 13.591 1.00 66.25 218 HIS A C 1
ATOM 1685 O O . HIS A 1 218 ? 17.082 -8.659 13.833 1.00 66.25 218 HIS A O 1
ATOM 1691 N N . ASP A 1 219 ? 14.931 -8.008 14.030 1.00 66.44 219 ASP A N 1
ATOM 1692 C CA . ASP A 1 219 ? 14.428 -9.091 14.870 1.00 66.44 219 ASP A CA 1
ATOM 1693 C C . ASP A 1 219 ? 13.539 -10.116 14.144 1.00 66.44 219 ASP A C 1
ATOM 1695 O O . ASP A 1 219 ? 13.042 -11.035 14.790 1.00 66.44 219 ASP A O 1
ATOM 1699 N N . LEU A 1 220 ? 13.345 -9.993 12.827 1.00 68.31 220 LEU A N 1
ATOM 1700 C CA . LEU A 1 220 ? 12.749 -11.049 12.001 1.00 68.31 220 LEU A CA 1
ATOM 1701 C C . LEU A 1 220 ? 13.868 -11.769 11.243 1.00 68.31 220 LEU A C 1
ATOM 1703 O O . LEU A 1 220 ? 14.773 -11.121 10.719 1.00 68.31 220 LEU A O 1
ATOM 1707 N N . GLU A 1 221 ? 13.849 -13.099 11.182 1.00 67.62 221 GLU A N 1
ATOM 1708 C CA . GLU A 1 221 ? 14.951 -13.878 10.604 1.00 67.62 221 GLU A CA 1
ATOM 1709 C C . GLU A 1 221 ? 14.441 -14.997 9.703 1.00 67.62 221 GLU A C 1
ATOM 1711 O O . GLU A 1 221 ? 14.040 -16.039 10.195 1.00 67.62 221 GLU A O 1
ATOM 1716 N N . GLY A 1 222 ? 14.586 -14.830 8.387 1.00 70.50 222 GLY A N 1
ATOM 1717 C CA . GLY A 1 222 ? 14.465 -15.941 7.448 1.00 70.50 222 GLY A CA 1
ATOM 1718 C C . GLY A 1 222 ? 13.313 -15.833 6.454 1.00 70.50 222 GLY A C 1
ATOM 1719 O O . GLY A 1 222 ? 12.588 -14.842 6.364 1.00 70.50 222 GLY A O 1
ATOM 1720 N N . ASP A 1 223 ? 13.217 -16.876 5.634 1.00 75.62 223 ASP A N 1
ATOM 1721 C CA . ASP A 1 223 ? 12.280 -16.969 4.514 1.00 75.62 223 ASP A CA 1
ATOM 1722 C C . ASP A 1 223 ? 10.825 -17.196 4.969 1.00 75.62 223 ASP A C 1
ATOM 1724 O O . ASP A 1 223 ? 9.884 -16.845 4.262 1.00 75.62 223 ASP A O 1
ATOM 1728 N N . GLU A 1 224 ? 10.602 -17.758 6.159 1.00 79.06 224 GLU A N 1
ATOM 1729 C CA . GLU A 1 224 ? 9.254 -18.028 6.672 1.00 79.06 224 GLU A CA 1
ATOM 1730 C C . GLU A 1 224 ? 8.527 -16.740 7.086 1.00 79.06 224 GLU A C 1
ATOM 1732 O O . GLU A 1 224 ? 7.362 -16.526 6.732 1.00 79.06 224 GLU A O 1
ATOM 1737 N N . GLU A 1 225 ? 9.229 -15.836 7.764 1.00 81.31 225 GLU A N 1
ATOM 1738 C CA . GLU A 1 225 ? 8.762 -14.500 8.119 1.00 81.31 225 GLU A CA 1
ATOM 1739 C C . GLU A 1 225 ? 8.560 -13.651 6.864 1.00 81.31 225 GLU A C 1
ATOM 1741 O O . GLU A 1 225 ? 7.563 -12.934 6.771 1.00 81.31 225 GLU A O 1
ATOM 1746 N N . ALA A 1 226 ? 9.451 -13.779 5.870 1.00 83.19 226 ALA A N 1
ATOM 1747 C CA . ALA A 1 226 ? 9.318 -13.113 4.569 1.00 83.19 226 ALA A CA 1
ATOM 1748 C C . ALA A 1 226 ? 8.011 -13.492 3.897 1.00 83.19 226 ALA A C 1
ATOM 1750 O O . ALA A 1 226 ? 7.207 -12.638 3.525 1.00 83.19 226 ALA A O 1
ATOM 1751 N N . ARG A 1 227 ? 7.786 -14.801 3.805 1.00 83.50 227 ARG A N 1
ATOM 1752 C CA . ARG A 1 227 ? 6.583 -15.371 3.225 1.00 83.50 227 ARG A CA 1
ATOM 1753 C C . ARG A 1 227 ? 5.343 -14.945 3.984 1.00 83.50 227 ARG A C 1
ATOM 1755 O O . ARG A 1 227 ? 4.332 -14.666 3.352 1.00 83.50 227 ARG A O 1
ATOM 1762 N N . SER A 1 228 ? 5.416 -14.880 5.311 1.00 83.50 228 SER A N 1
ATOM 1763 C CA . SER A 1 228 ? 4.300 -14.445 6.150 1.00 83.50 228 SER A CA 1
ATOM 1764 C C . SER A 1 228 ? 3.968 -12.969 5.930 1.00 83.50 228 SER A C 1
ATOM 1766 O O . SER A 1 228 ? 2.799 -12.646 5.770 1.00 83.50 228 SER A O 1
ATOM 1768 N N . LEU A 1 229 ? 4.971 -12.090 5.844 1.00 88.50 229 LEU A N 1
ATOM 1769 C CA . LEU A 1 229 ? 4.791 -10.663 5.552 1.00 88.50 229 LEU A CA 1
ATOM 1770 C C . LEU A 1 229 ? 4.245 -10.420 4.141 1.00 88.50 229 LEU A C 1
ATOM 1772 O O . LEU A 1 229 ? 3.315 -9.638 3.963 1.00 88.50 229 LEU A O 1
ATOM 1776 N N . ALA A 1 230 ? 4.797 -11.103 3.138 1.00 89.62 230 ALA A N 1
ATOM 1777 C CA . ALA A 1 230 ? 4.307 -11.011 1.767 1.00 89.62 230 ALA A CA 1
ATOM 1778 C C . ALA A 1 230 ? 2.877 -11.562 1.649 1.00 89.62 230 ALA A C 1
ATOM 1780 O O . ALA A 1 230 ? 2.025 -10.945 1.018 1.00 89.62 230 ALA A O 1
ATOM 1781 N N . ALA A 1 231 ? 2.585 -12.690 2.308 1.00 88.00 231 ALA A N 1
ATOM 1782 C CA . ALA A 1 231 ? 1.236 -13.242 2.364 1.00 88.00 231 ALA A CA 1
ATOM 1783 C C . ALA A 1 231 ? 0.270 -12.309 3.096 1.00 88.00 231 ALA A C 1
ATOM 1785 O O . ALA A 1 231 ? -0.899 -12.269 2.727 1.00 88.00 231 ALA A O 1
ATOM 1786 N N . ASP A 1 232 ? 0.742 -11.592 4.119 1.00 89.75 232 ASP A N 1
ATOM 1787 C CA . ASP A 1 232 ? -0.065 -10.622 4.849 1.00 89.75 232 ASP A CA 1
ATOM 1788 C C . ASP A 1 232 ? -0.529 -9.494 3.929 1.00 89.75 232 ASP A C 1
ATOM 1790 O O . ASP A 1 232 ? -1.719 -9.207 3.856 1.00 89.75 232 ASP A O 1
ATOM 1794 N N . TYR A 1 233 ? 0.406 -8.945 3.154 1.00 93.19 233 TYR A N 1
ATOM 1795 C CA . TYR A 1 233 ? 0.131 -7.905 2.170 1.00 93.19 233 TYR A CA 1
ATOM 1796 C C . TYR A 1 233 ? -0.783 -8.368 1.028 1.00 93.19 233 TYR A C 1
ATOM 1798 O O . TYR A 1 233 ? -1.698 -7.651 0.651 1.00 93.19 233 TYR A O 1
ATOM 1806 N N . GLN A 1 234 ? -0.541 -9.562 0.484 1.00 91.56 234 GLN A N 1
ATOM 1807 C CA . GLN A 1 234 ? -1.247 -10.069 -0.702 1.00 91.56 234 GLN A CA 1
ATOM 1808 C C . GLN A 1 234 ? -2.595 -10.723 -0.400 1.00 91.56 234 GLN A C 1
ATOM 1810 O O . GLN A 1 234 ? -3.379 -10.975 -1.309 1.00 91.56 234 GLN A O 1
ATOM 1815 N N . ARG A 1 235 ? -2.817 -11.124 0.853 1.00 91.19 235 ARG A N 1
ATOM 1816 C CA . ARG A 1 235 ? -4.042 -11.784 1.321 1.00 91.19 235 ARG A CA 1
ATOM 1817 C C . ARG A 1 235 ? -4.368 -11.249 2.711 1.00 91.19 235 ARG A C 1
ATOM 1819 O O . ARG A 1 235 ? -4.164 -11.978 3.696 1.00 91.19 235 ARG A O 1
ATOM 1826 N N . PRO A 1 236 ? -4.799 -9.984 2.810 1.00 93.12 236 PRO A N 1
ATOM 1827 C CA . PRO A 1 236 ? -5.022 -9.307 4.078 1.00 93.12 236 PRO A CA 1
ATOM 1828 C C . PRO A 1 236 ? -6.101 -10.006 4.920 1.00 93.12 236 PRO A C 1
ATOM 1830 O O . PRO A 1 236 ? -6.770 -10.959 4.511 1.00 93.12 236 PRO A O 1
ATOM 1833 N N . ALA A 1 237 ? -6.195 -9.610 6.184 1.00 93.38 237 ALA A N 1
ATOM 1834 C CA . ALA A 1 237 ? -7.149 -10.172 7.127 1.00 93.38 237 ALA A CA 1
ATOM 1835 C C . ALA A 1 237 ? -8.582 -9.726 6.804 1.00 93.38 237 ALA A C 1
ATOM 1837 O O . ALA A 1 237 ? -8.822 -8.587 6.417 1.00 93.38 237 ALA A O 1
ATOM 1838 N N . ALA A 1 238 ? -9.562 -10.589 7.063 1.00 90.75 238 ALA A N 1
ATOM 1839 C CA . ALA A 1 238 ? -10.958 -10.205 6.896 1.00 90.75 238 ALA A CA 1
ATOM 1840 C C . ALA A 1 238 ? -11.422 -9.297 8.047 1.00 90.75 238 ALA A C 1
ATOM 1842 O O . ALA A 1 238 ? -11.176 -9.580 9.228 1.00 90.75 238 ALA A O 1
ATOM 1843 N N . LEU A 1 239 ? -12.176 -8.251 7.705 1.00 95.12 239 LEU A N 1
ATOM 1844 C CA . LEU A 1 239 ? -12.889 -7.406 8.659 1.00 95.12 239 LEU A CA 1
ATOM 1845 C C . LEU A 1 239 ? -14.381 -7.728 8.666 1.00 95.12 239 LEU A C 1
ATOM 1847 O O . LEU A 1 239 ? -15.043 -7.746 7.631 1.00 95.12 239 LEU A O 1
ATOM 1851 N N . ARG A 1 240 ? -14.943 -7.935 9.859 1.00 96.19 240 ARG A N 1
ATOM 1852 C CA . ARG A 1 240 ? -16.391 -8.082 10.054 1.00 96.19 240 ARG A CA 1
ATOM 1853 C C . ARG A 1 240 ? -16.916 -6.910 10.856 1.00 96.19 240 ARG A C 1
ATOM 1855 O O . ARG A 1 240 ? -16.581 -6.761 12.026 1.00 96.19 240 ARG A O 1
ATOM 1862 N N . VAL A 1 241 ? -17.744 -6.075 10.245 1.00 97.38 241 VAL A N 1
ATOM 1863 C CA . VAL A 1 241 ? -18.254 -4.858 10.884 1.00 97.38 241 VAL A CA 1
ATOM 1864 C C . VAL A 1 241 ? -19.654 -5.101 11.443 1.00 97.38 241 VAL A C 1
ATOM 1866 O O . VAL A 1 24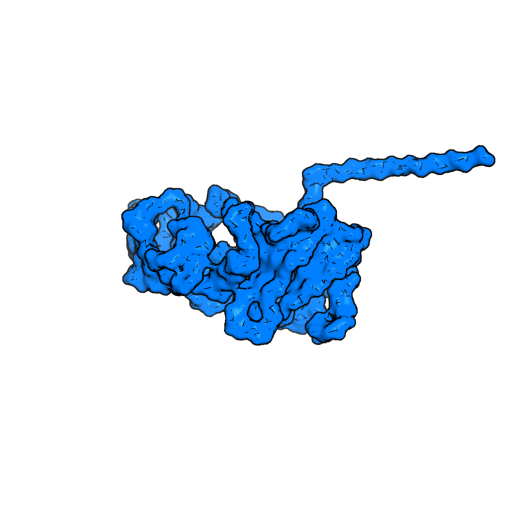1 ? -20.554 -5.523 10.725 1.00 97.38 241 VAL A O 1
ATOM 1869 N N . ALA A 1 242 ? -19.832 -4.838 12.738 1.00 97.12 242 ALA A N 1
ATOM 1870 C CA . ALA A 1 242 ? -21.122 -4.889 13.426 1.00 97.12 242 ALA A CA 1
ATOM 1871 C C . ALA A 1 242 ? -21.798 -3.507 13.501 1.00 97.12 242 ALA A C 1
ATOM 1873 O O . ALA A 1 242 ? -23.014 -3.409 13.640 1.00 97.12 242 ALA A O 1
ATOM 1874 N N . THR A 1 243 ? -21.020 -2.425 13.461 1.00 97.12 243 THR A N 1
ATOM 1875 C CA . THR A 1 243 ? -21.507 -1.034 13.437 1.00 97.12 243 THR A CA 1
ATOM 1876 C C . THR A 1 243 ? -20.500 -0.186 12.679 1.00 97.12 243 THR A C 1
ATOM 1878 O O . THR A 1 243 ? -19.309 -0.320 12.955 1.00 97.12 243 THR A O 1
ATOM 1881 N N . GLY A 1 244 ? -20.951 0.680 11.768 1.00 96.56 244 GLY A N 1
ATOM 1882 C CA . GLY A 1 244 ? -20.077 1.304 10.772 1.00 96.56 244 GLY A CA 1
ATOM 1883 C C . GLY A 1 244 ? -20.084 0.529 9.459 1.00 96.56 244 GLY A C 1
ATOM 1884 O O . GLY A 1 244 ? -20.963 -0.296 9.215 1.00 96.56 244 GLY A O 1
ATOM 1885 N N . ARG A 1 245 ? -19.076 0.760 8.619 1.00 97.06 245 ARG A N 1
ATOM 1886 C CA . ARG A 1 245 ? -18.897 0.011 7.367 1.00 97.06 245 ARG A CA 1
ATOM 1887 C C . ARG A 1 245 ? -17.430 -0.160 6.997 1.00 97.06 245 ARG A C 1
ATOM 1889 O O . ARG A 1 245 ? -16.604 0.675 7.366 1.00 97.06 245 ARG A O 1
ATOM 1896 N N . VAL A 1 246 ? -17.144 -1.218 6.242 1.00 97.88 246 VAL A N 1
ATOM 1897 C CA . VAL A 1 246 ? -15.913 -1.328 5.448 1.00 97.88 246 VAL A CA 1
ATOM 1898 C C . VAL A 1 246 ? -16.053 -0.409 4.237 1.00 97.88 246 VAL A C 1
ATOM 1900 O O . VAL A 1 246 ? -17.143 -0.297 3.673 1.00 97.88 246 VAL A O 1
ATOM 1903 N N . VAL A 1 247 ? -14.983 0.295 3.890 1.00 97.44 247 VAL A N 1
ATOM 1904 C CA . VAL A 1 247 ? -14.916 1.169 2.717 1.00 97.44 247 VAL A CA 1
ATOM 1905 C C . VAL A 1 247 ? -14.101 0.438 1.659 1.00 97.44 247 VAL A C 1
ATOM 1907 O O . VAL A 1 247 ? -12.894 0.319 1.803 1.00 97.44 247 VAL A O 1
ATOM 1910 N N . THR A 1 248 ? -14.779 -0.061 0.630 1.00 96.88 248 THR A N 1
ATOM 1911 C CA . THR A 1 248 ? -14.204 -0.911 -0.430 1.00 96.88 248 THR A CA 1
ATOM 1912 C C . THR A 1 248 ? -13.974 -0.157 -1.744 1.00 96.88 248 THR A C 1
ATOM 1914 O O . THR A 1 248 ? -13.710 -0.747 -2.782 1.00 96.88 248 THR A O 1
ATOM 1917 N N . ASP A 1 249 ? -14.197 1.156 -1.740 1.00 96.31 249 ASP A N 1
ATOM 1918 C CA . ASP A 1 249 ? -14.020 2.065 -2.876 1.00 96.31 249 ASP A CA 1
ATOM 1919 C C . ASP A 1 249 ? -12.943 3.123 -2.583 1.00 96.31 249 ASP A C 1
ATOM 1921 O O . ASP A 1 249 ? -12.875 4.179 -3.220 1.00 96.31 249 ASP A O 1
ATOM 1925 N N . ALA A 1 250 ? -12.102 2.861 -1.579 1.00 94.81 250 ALA A N 1
ATOM 1926 C CA . ALA A 1 250 ? -11.008 3.741 -1.223 1.00 94.81 250 ALA A CA 1
ATOM 1927 C C . ALA A 1 250 ? -9.991 3.821 -2.375 1.00 94.81 250 ALA A C 1
ATOM 1929 O O . ALA A 1 250 ? -9.603 2.794 -2.929 1.00 94.81 250 ALA A O 1
ATOM 1930 N N . PRO A 1 251 ? -9.483 5.018 -2.724 1.00 91.50 251 PRO A N 1
ATOM 1931 C CA . PRO A 1 251 ? -8.387 5.115 -3.676 1.00 91.50 251 PRO A CA 1
ATOM 1932 C C . PRO A 1 251 ? -7.184 4.293 -3.199 1.00 91.50 251 PRO A C 1
ATOM 1934 O O . PRO A 1 251 ? -6.606 4.598 -2.155 1.00 91.50 251 PRO A O 1
ATOM 1937 N N . GLY A 1 252 ? -6.807 3.278 -3.978 1.00 91.94 252 GLY A N 1
ATOM 1938 C CA . GLY A 1 252 ? -5.677 2.404 -3.663 1.00 91.94 252 GLY A CA 1
ATOM 1939 C C . GLY A 1 252 ? -6.035 1.044 -3.059 1.00 91.94 252 GLY A C 1
ATOM 1940 O O . GLY A 1 252 ? -5.119 0.255 -2.866 1.00 91.94 252 GLY A O 1
ATOM 1941 N N . ASP A 1 253 ? -7.321 0.790 -2.802 1.00 95.38 253 ASP A N 1
ATOM 1942 C CA . ASP A 1 253 ? -7.898 -0.550 -2.623 1.00 95.38 253 ASP A CA 1
ATOM 1943 C C . ASP A 1 253 ? -8.187 -1.120 -4.020 1.00 95.38 253 ASP A C 1
ATOM 1945 O O . ASP A 1 253 ? -9.091 -0.655 -4.723 1.00 95.38 253 ASP A O 1
ATOM 1949 N N . ALA A 1 254 ? -7.305 -1.996 -4.496 1.00 90.88 254 ALA A N 1
ATOM 1950 C CA . ALA A 1 254 ? -7.282 -2.423 -5.890 1.00 90.88 254 ALA A CA 1
ATOM 1951 C C . ALA A 1 254 ? -8.315 -3.514 -6.196 1.00 90.88 254 ALA A C 1
ATOM 1953 O O . ALA A 1 254 ? -8.831 -3.558 -7.318 1.00 90.88 254 ALA A O 1
ATOM 1954 N N . ASP A 1 255 ? -8.615 -4.378 -5.227 1.00 92.44 255 ASP A N 1
ATOM 1955 C CA . ASP A 1 255 ? -9.546 -5.497 -5.380 1.00 92.44 255 ASP A CA 1
ATOM 1956 C C . ASP A 1 255 ? -10.892 -5.294 -4.659 1.00 92.44 255 ASP A C 1
ATOM 1958 O O . ASP A 1 255 ? -11.831 -6.071 -4.871 1.00 92.44 255 ASP A O 1
ATOM 1962 N N . GLY A 1 256 ? -11.034 -4.200 -3.905 1.00 94.62 256 GLY A N 1
ATOM 1963 C CA . GLY A 1 256 ? -12.269 -3.809 -3.238 1.00 94.62 256 GLY A CA 1
ATOM 1964 C C . GLY A 1 256 ? -12.579 -4.664 -2.014 1.00 94.62 256 GLY A C 1
ATOM 1965 O O . GLY A 1 256 ? -13.756 -4.838 -1.674 1.00 94.62 256 GLY A O 1
ATOM 1966 N N . ASP A 1 257 ? -11.569 -5.240 -1.364 1.00 94.69 257 ASP A N 1
ATOM 1967 C CA . ASP A 1 257 ? -11.746 -6.059 -0.164 1.00 94.69 257 ASP A CA 1
ATOM 1968 C C . ASP A 1 257 ? -11.749 -5.239 1.147 1.00 94.69 257 ASP A C 1
ATOM 1970 O O . ASP A 1 257 ? -12.098 -5.755 2.219 1.00 94.69 257 ASP A O 1
ATOM 1974 N N . GLY A 1 258 ? -11.454 -3.936 1.059 1.00 96.38 258 GLY A N 1
ATOM 1975 C CA . GLY A 1 258 ? -11.364 -3.008 2.182 1.00 96.38 258 GLY A CA 1
ATOM 1976 C C . GLY A 1 258 ? -9.957 -2.842 2.758 1.00 96.38 258 GLY A C 1
ATOM 1977 O O . GLY A 1 258 ? -9.795 -2.106 3.739 1.00 96.38 258 GLY A O 1
ATOM 1978 N N . PHE A 1 259 ? -8.943 -3.505 2.205 1.00 97.50 259 PHE A N 1
ATOM 1979 C CA . PHE A 1 259 ? -7.534 -3.269 2.483 1.00 97.50 259 PHE A CA 1
ATOM 1980 C C . PHE A 1 259 ? -6.904 -2.463 1.345 1.00 97.50 259 PHE A C 1
ATOM 1982 O O . PHE A 1 259 ? -6.792 -2.896 0.212 1.00 97.50 259 PHE A O 1
ATOM 1989 N N . ASN A 1 260 ? -6.435 -1.265 1.670 1.00 97.50 260 ASN A N 1
ATOM 1990 C CA . ASN A 1 260 ? -5.800 -0.373 0.714 1.00 97.50 260 ASN A CA 1
ATOM 1991 C C . ASN A 1 260 ? -4.336 -0.789 0.500 1.00 97.50 260 ASN A C 1
ATOM 1993 O O . ASN A 1 260 ? -3.483 -0.444 1.322 1.00 97.50 260 ASN A O 1
ATOM 1997 N N . GLU A 1 261 ? -4.007 -1.502 -0.580 1.00 96.50 261 GLU A N 1
ATOM 1998 C CA . GLU A 1 261 ? -2.644 -1.995 -0.836 1.00 96.50 261 GLU A CA 1
ATOM 1999 C C . GLU A 1 261 ? -1.643 -0.880 -1.151 1.00 96.50 261 GLU A C 1
ATOM 2001 O O . GLU A 1 261 ? -0.433 -1.048 -0.961 1.00 96.50 261 GLU A O 1
ATOM 2006 N N . ALA A 1 262 ? -2.135 0.264 -1.623 1.00 95.69 262 ALA A N 1
ATOM 2007 C CA . ALA A 1 262 ? -1.343 1.464 -1.878 1.00 95.69 262 ALA A CA 1
ATOM 2008 C C . ALA A 1 262 ? -0.860 2.155 -0.592 1.00 95.69 262 ALA A C 1
ATOM 2010 O O . ALA A 1 262 ? 0.163 2.849 -0.599 1.00 95.69 262 ALA A O 1
ATOM 2011 N N . GLU A 1 263 ? -1.595 2.000 0.509 1.00 97.25 263 GLU A N 1
ATOM 2012 C CA . GLU A 1 263 ? -1.294 2.659 1.780 1.00 97.25 263 GLU A CA 1
ATOM 2013 C C . GLU A 1 263 ? -1.100 1.691 2.951 1.00 97.25 263 GLU A C 1
ATOM 2015 O O . GLU A 1 263 ? -0.678 2.125 4.019 1.00 97.25 263 GLU A O 1
ATOM 2020 N N . GLY A 1 264 ? -1.352 0.396 2.766 1.00 96.69 264 GLY A N 1
ATOM 2021 C CA . GLY A 1 264 ? -1.126 -0.638 3.768 1.00 96.69 264 GLY A CA 1
ATOM 2022 C C . GLY A 1 264 ? -2.050 -0.568 4.973 1.00 96.69 264 GLY A C 1
ATOM 2023 O O . GLY A 1 264 ? -1.612 -0.804 6.104 1.00 96.69 264 GLY A O 1
ATOM 2024 N N . CYS A 1 265 ? -3.307 -0.182 4.766 1.00 97.62 265 CYS A N 1
ATOM 2025 C CA . CYS A 1 265 ? -4.264 -0.041 5.852 1.00 97.62 265 CYS A CA 1
ATOM 2026 C C . CYS A 1 265 ? -5.664 -0.499 5.469 1.00 97.62 265 CYS A C 1
ATOM 2028 O O . CYS A 1 265 ? -6.089 -0.358 4.330 1.00 97.62 265 CYS A O 1
ATOM 2030 N N . TYR A 1 266 ? -6.406 -0.969 6.462 1.00 98.25 266 TYR A N 1
ATOM 2031 C CA . TYR A 1 266 ? -7.812 -1.298 6.309 1.00 98.25 266 TYR A CA 1
ATOM 2032 C C . TYR A 1 266 ? -8.679 -0.048 6.414 1.00 98.25 266 TYR A C 1
ATOM 2034 O O . TYR A 1 266 ? -8.503 0.758 7.331 1.00 98.25 266 TYR A O 1
ATOM 2042 N N . GLU A 1 267 ? -9.641 0.094 5.517 1.00 98.12 267 GLU A N 1
ATOM 2043 C CA . GLU A 1 267 ? -10.474 1.281 5.382 1.00 98.12 267 GLU A CA 1
ATOM 2044 C C . GLU A 1 267 ? -11.848 1.042 6.021 1.00 98.12 267 GLU A C 1
ATOM 2046 O O . GLU A 1 267 ? -12.653 0.212 5.594 1.00 98.12 267 GLU A O 1
ATOM 2051 N N . LEU A 1 268 ? -12.130 1.789 7.087 1.00 98.12 268 LEU A N 1
ATOM 2052 C CA . LEU A 1 268 ? -13.399 1.758 7.802 1.00 98.12 268 LEU A CA 1
ATOM 2053 C C . LEU A 1 268 ? -14.035 3.149 7.812 1.00 98.12 268 LEU A C 1
ATOM 2055 O O . LEU A 1 268 ? -13.375 4.185 7.744 1.00 98.12 268 LEU A O 1
ATOM 2059 N N . SER A 1 269 ? -15.353 3.189 7.949 1.00 97.19 269 SER A N 1
ATOM 2060 C CA . SER A 1 269 ? -16.103 4.430 8.104 1.00 97.19 269 SER A CA 1
ATOM 2061 C C . SER A 1 269 ? -17.043 4.312 9.293 1.00 97.19 269 SER A C 1
ATOM 2063 O O . SER A 1 269 ? -17.760 3.321 9.462 1.00 97.19 269 SER A O 1
ATOM 2065 N N . LEU A 1 270 ? -16.992 5.335 10.143 1.00 95.56 270 LEU A N 1
ATOM 2066 C CA . LEU A 1 270 ? -17.831 5.447 11.321 1.00 95.56 270 LEU A CA 1
ATOM 2067 C C . LEU A 1 270 ? -19.296 5.639 10.906 1.00 95.56 270 LEU A C 1
ATOM 2069 O O . LEU A 1 270 ? -19.598 6.423 10.007 1.00 95.56 270 LEU A O 1
ATOM 2073 N N . GLU A 1 271 ? -20.219 4.976 11.601 1.00 93.06 271 GLU A N 1
ATOM 2074 C CA . GLU A 1 271 ? -21.652 5.225 11.450 1.00 93.06 271 GLU A CA 1
ATOM 2075 C C . GLU A 1 271 ? -22.185 5.896 12.719 1.00 93.06 271 GLU A C 1
ATOM 2077 O O . GLU A 1 271 ? -21.995 5.429 13.845 1.00 93.06 271 GLU A O 1
ATOM 2082 N N . ARG A 1 272 ? -22.868 7.033 12.551 1.00 86.00 272 ARG A N 1
ATOM 2083 C CA . ARG A 1 272 ? -23.347 7.885 13.653 1.00 86.00 272 ARG A CA 1
ATOM 2084 C C . ARG A 1 272 ? -22.201 8.345 14.573 1.00 86.00 272 ARG A C 1
ATOM 2086 O O . ARG A 1 272 ? -21.545 9.342 14.276 1.00 86.00 272 ARG A O 1
ATOM 2093 N N . ARG A 1 273 ? -22.010 7.670 15.713 1.00 88.25 273 ARG A N 1
ATOM 2094 C CA . ARG A 1 273 ? -21.020 7.985 16.765 1.00 88.25 273 ARG A CA 1
ATOM 2095 C C . ARG A 1 273 ? -20.175 6.770 17.173 1.00 88.25 273 ARG A C 1
ATOM 2097 O O . ARG A 1 273 ? -19.477 6.832 18.185 1.00 88.25 273 ARG A O 1
ATOM 2104 N N . GLY A 1 274 ? -20.275 5.666 16.431 1.00 94.44 274 GLY A N 1
ATOM 2105 C CA . GLY A 1 274 ? -19.649 4.404 16.801 1.00 94.44 274 GLY A CA 1
ATOM 2106 C C . GLY A 1 274 ? -19.166 3.596 15.603 1.00 94.44 274 GLY A C 1
ATOM 2107 O O . GLY A 1 274 ? -19.755 3.624 14.526 1.00 94.44 274 GLY A O 1
ATOM 2108 N N . LEU A 1 275 ? -18.100 2.843 15.826 1.00 97.62 275 LEU A N 1
ATOM 2109 C CA . LEU A 1 275 ? -17.613 1.795 14.941 1.00 97.62 275 LEU A CA 1
ATOM 2110 C C . LEU A 1 275 ? -17.313 0.575 15.809 1.00 97.62 275 LEU A C 1
ATOM 2112 O O . LEU A 1 275 ? -16.648 0.704 16.838 1.00 97.62 275 LEU A O 1
ATOM 2116 N N . ARG A 1 276 ? -17.779 -0.599 15.389 1.00 98.00 276 ARG A N 1
ATOM 2117 C CA . ARG A 1 276 ? -17.396 -1.877 15.990 1.00 98.00 276 ARG A CA 1
ATOM 2118 C C . ARG A 1 276 ? -17.095 -2.878 14.891 1.00 98.00 276 ARG A C 1
ATOM 2120 O O . ARG A 1 276 ? -17.986 -3.223 14.116 1.00 98.00 276 ARG A O 1
ATOM 2127 N N . ALA A 1 277 ? -15.860 -3.358 14.859 1.00 98.12 277 ALA A N 1
ATOM 2128 C CA . ALA A 1 277 ? -15.389 -4.337 13.891 1.00 98.12 277 ALA A CA 1
ATOM 2129 C C . ALA A 1 277 ? -14.626 -5.472 14.581 1.00 98.12 277 ALA A C 1
ATOM 2131 O O . ALA A 1 277 ? -14.026 -5.286 15.636 1.00 98.12 277 ALA A O 1
ATOM 2132 N N . GLU A 1 278 ? -14.646 -6.653 13.984 1.00 98.12 278 GLU A N 1
ATOM 2133 C CA . GLU A 1 278 ? -13.815 -7.792 14.344 1.00 98.12 278 GLU A CA 1
ATOM 2134 C C . GLU A 1 278 ? -12.758 -7.975 13.256 1.00 98.12 278 GLU A C 1
ATOM 2136 O O . GLU A 1 278 ? -13.080 -8.121 12.078 1.00 98.12 278 GLU A O 1
ATOM 2141 N N . PHE A 1 279 ? -11.497 -7.945 13.671 1.00 97.25 279 PHE A N 1
ATOM 2142 C CA . PHE A 1 279 ? -10.339 -8.270 12.854 1.00 97.25 279 PHE A CA 1
ATOM 2143 C C . PHE A 1 279 ? -10.006 -9.746 13.048 1.00 97.25 279 PHE A C 1
ATOM 2145 O O . PHE A 1 279 ? -9.640 -10.149 14.159 1.00 97.25 279 PHE A O 1
ATOM 2152 N N . ASP A 1 280 ? -10.144 -10.547 11.990 1.00 95.75 280 ASP A N 1
ATOM 2153 C CA . ASP A 1 280 ? -9.803 -11.969 12.004 1.00 95.75 280 ASP A CA 1
ATOM 2154 C C . ASP A 1 280 ? -8.500 -12.206 11.223 1.00 95.75 280 ASP A C 1
ATOM 2156 O O . ASP A 1 280 ? -8.525 -12.218 9.991 1.00 95.75 280 ASP A O 1
ATOM 2160 N N . PRO A 1 281 ? -7.353 -12.408 11.906 1.00 92.00 281 PRO A N 1
ATOM 2161 C CA . PRO A 1 281 ? -6.076 -12.625 11.228 1.00 92.00 281 PRO A CA 1
ATOM 2162 C C . PRO A 1 281 ? -6.037 -13.929 10.413 1.00 92.00 281 PRO A C 1
ATOM 2164 O O . PRO A 1 281 ? -5.158 -14.092 9.564 1.00 92.00 281 PRO A O 1
ATOM 2167 N N . GLY A 1 282 ? -6.982 -14.851 10.634 1.00 90.56 282 GLY A N 1
ATOM 2168 C CA . GLY A 1 282 ? -6.986 -16.166 10.005 1.00 90.56 282 GLY A CA 1
ATOM 2169 C C . GLY A 1 282 ? -5.885 -17.072 10.561 1.00 90.56 282 GLY A C 1
ATOM 2170 O O . GLY A 1 282 ? -5.626 -17.088 11.763 1.00 90.56 282 GLY A O 1
ATOM 2171 N N . ALA A 1 283 ? -5.258 -17.860 9.683 1.00 85.94 283 ALA A N 1
ATOM 2172 C CA . ALA A 1 283 ? -4.223 -18.829 10.056 1.00 85.94 283 ALA A CA 1
ATOM 2173 C C . ALA A 1 283 ? -2.808 -18.228 10.167 1.00 85.94 283 ALA A C 1
ATOM 2175 O O . ALA A 1 283 ? -1.888 -18.920 10.597 1.00 85.94 283 ALA A O 1
ATOM 2176 N N . THR A 1 284 ? -2.617 -16.970 9.762 1.00 83.06 284 THR A N 1
ATOM 2177 C CA . THR A 1 284 ? -1.309 -16.307 9.720 1.00 83.06 284 THR A CA 1
ATOM 2178 C C . THR A 1 284 ? -1.224 -15.177 10.741 1.00 83.06 284 THR A C 1
ATOM 2180 O O . THR A 1 284 ? -2.226 -14.578 11.132 1.00 83.06 284 THR A O 1
ATOM 2183 N N . ILE A 1 285 ? -0.005 -14.880 11.194 1.00 87.81 285 ILE A N 1
ATOM 2184 C CA . ILE A 1 285 ? 0.263 -13.698 12.016 1.00 87.81 285 ILE A CA 1
ATOM 2185 C C . ILE A 1 285 ? 0.232 -12.466 11.112 1.00 87.81 285 ILE A C 1
ATOM 2187 O O . ILE A 1 285 ? 0.840 -12.468 10.045 1.00 87.81 285 ILE A O 1
ATOM 2191 N N . ARG A 1 286 ? -0.457 -11.417 11.564 1.00 91.06 286 ARG A N 1
ATOM 2192 C CA . ARG A 1 286 ? -0.568 -10.129 10.868 1.00 91.06 286 ARG A CA 1
ATOM 2193 C C . ARG A 1 286 ? 0.352 -9.110 11.515 1.00 91.06 286 ARG A C 1
ATOM 2195 O O . ARG A 1 286 ? 0.282 -8.939 12.736 1.00 91.06 286 ARG A O 1
ATOM 2202 N N . PHE A 1 287 ? 1.205 -8.453 10.740 1.00 89.75 287 PHE A N 1
ATOM 2203 C CA . PHE A 1 287 ? 2.247 -7.570 11.264 1.00 89.75 287 PHE A CA 1
ATOM 2204 C C . PHE A 1 287 ? 1.871 -6.104 11.092 1.00 89.75 287 PHE A C 1
ATOM 2206 O O . PHE A 1 287 ? 1.508 -5.661 10.011 1.00 89.75 287 PHE A O 1
ATOM 2213 N N . ASP A 1 288 ? 1.973 -5.345 12.184 1.00 92.38 288 ASP A N 1
ATOM 2214 C CA . ASP A 1 288 ? 1.645 -3.919 12.234 1.00 92.38 288 ASP A CA 1
ATOM 2215 C C . ASP A 1 288 ? 0.310 -3.534 11.538 1.00 92.38 288 ASP A C 1
ATOM 2217 O O . ASP A 1 288 ? 0.291 -2.520 10.839 1.00 92.38 288 ASP A O 1
ATOM 2221 N N . PRO A 1 289 ? -0.821 -4.264 11.706 1.00 95.62 289 PRO A N 1
ATOM 2222 C CA . PRO A 1 289 ? -2.055 -3.928 10.997 1.00 95.62 289 PRO A CA 1
ATOM 2223 C C . PRO A 1 289 ? -2.563 -2.542 11.404 1.00 95.62 289 PRO A C 1
ATOM 2225 O O . PRO A 1 289 ? -2.681 -2.220 12.596 1.00 95.62 289 PRO A O 1
ATOM 2228 N N . ILE A 1 290 ? -2.870 -1.727 10.396 1.00 97.19 290 ILE A N 1
ATOM 2229 C CA . ILE A 1 290 ? -3.319 -0.343 10.545 1.00 97.19 290 ILE A CA 1
ATOM 2230 C C . ILE A 1 290 ? -4.728 -0.205 10.003 1.00 97.19 290 ILE A C 1
ATOM 2232 O O . ILE A 1 290 ? -5.033 -0.693 8.924 1.00 97.19 290 ILE A O 1
ATOM 2236 N N . VAL A 1 291 ? -5.570 0.510 10.733 1.00 97.75 291 VAL A N 1
ATOM 2237 C CA . VAL A 1 291 ? -6.930 0.844 10.327 1.00 97.75 291 VAL A CA 1
ATOM 2238 C C . VAL A 1 291 ? -7.029 2.352 10.150 1.00 97.75 291 VAL A C 1
ATOM 2240 O O . VAL A 1 291 ? -6.644 3.102 11.051 1.00 97.75 291 VAL A O 1
ATOM 2243 N N . ARG A 1 292 ? -7.560 2.787 9.007 1.00 98.00 292 ARG A N 1
ATOM 2244 C CA . ARG A 1 292 ? -7.999 4.159 8.762 1.00 98.00 292 ARG A CA 1
ATOM 2245 C C . ARG A 1 292 ? -9.497 4.252 8.975 1.00 98.00 292 ARG A C 1
ATOM 2247 O O . ARG A 1 292 ? -10.248 3.430 8.462 1.00 98.00 292 ARG A O 1
ATOM 2254 N N . VAL A 1 293 ? -9.933 5.251 9.733 1.00 97.56 293 VAL A N 1
ATOM 2255 C CA . VAL A 1 293 ? -11.349 5.477 10.022 1.00 97.56 293 VAL A CA 1
ATOM 2256 C C . VAL A 1 293 ? -11.768 6.859 9.562 1.00 97.56 293 VAL A C 1
ATOM 2258 O O . VAL A 1 293 ? -11.248 7.861 10.052 1.00 97.56 293 VAL A O 1
ATOM 2261 N N . ARG A 1 294 ? -12.732 6.885 8.642 1.00 96.12 294 ARG A N 1
ATOM 2262 C CA . ARG A 1 294 ? -13.382 8.089 8.105 1.00 96.12 294 ARG A CA 1
ATOM 2263 C C . ARG A 1 294 ? -14.610 8.475 8.933 1.00 96.12 294 ARG A C 1
ATOM 2265 O O . ARG A 1 294 ? -15.178 7.620 9.623 1.00 96.12 294 ARG A O 1
ATOM 2272 N N . GLY A 1 295 ? -15.083 9.718 8.828 1.00 93.12 295 GLY A N 1
ATOM 2273 C CA . GLY A 1 295 ? -16.273 10.190 9.556 1.00 93.12 295 GLY A CA 1
ATOM 2274 C C . GLY A 1 295 ? -15.991 10.593 11.010 1.00 93.12 295 GLY A C 1
ATOM 2275 O O . GLY A 1 295 ? -16.887 10.588 11.860 1.00 93.12 295 GLY A O 1
ATOM 2276 N N . VAL A 1 296 ? -14.723 10.861 11.317 1.00 92.75 296 VAL A N 1
ATOM 2277 C CA . VAL A 1 296 ? -14.186 11.223 12.643 1.00 92.75 296 VAL A CA 1
ATOM 2278 C C . VAL A 1 296 ? -13.514 12.596 12.626 1.00 92.75 296 VAL A C 1
ATOM 2280 O O . VAL A 1 296 ? -12.762 12.941 13.547 1.00 92.75 296 VAL A O 1
ATOM 2283 N N . GLU A 1 297 ? -13.756 13.354 11.563 1.00 89.38 297 GLU A N 1
ATOM 2284 C CA . GLU A 1 297 ? -13.225 14.688 11.338 1.00 89.38 297 GLU A CA 1
ATOM 2285 C C . GLU A 1 297 ? -13.679 15.588 12.491 1.00 89.38 297 GLU A C 1
ATOM 2287 O O . GLU A 1 297 ? -14.841 15.559 12.902 1.00 89.38 297 GLU A O 1
ATOM 2292 N N . ASP A 1 298 ? -12.730 16.320 13.073 1.00 84.69 298 ASP A N 1
ATOM 2293 C CA . ASP A 1 298 ? -12.940 17.289 14.160 1.00 84.69 298 ASP A CA 1
ATOM 2294 C C . ASP A 1 298 ? -13.563 16.735 15.454 1.00 84.69 298 ASP A C 1
ATOM 2296 O O . ASP A 1 298 ? -13.917 17.487 16.360 1.00 84.69 298 ASP A O 1
ATOM 2300 N N . ARG A 1 299 ? -13.652 15.407 15.596 1.00 90.06 299 ARG A N 1
ATOM 2301 C CA . ARG A 1 299 ? -14.188 14.747 16.795 1.00 90.06 299 ARG A CA 1
ATOM 2302 C C . ARG A 1 299 ? -13.088 14.126 17.631 1.00 90.06 299 ARG A C 1
ATOM 2304 O O . ARG A 1 299 ? -12.163 13.509 17.102 1.00 90.06 299 ARG A O 1
ATOM 2311 N N . GLN A 1 300 ? -13.235 14.173 18.951 1.00 91.38 300 GLN A N 1
ATOM 2312 C CA . GLN A 1 300 ? -12.429 13.332 19.828 1.00 91.38 300 GLN A CA 1
ATOM 2313 C C . GLN A 1 300 ? -12.883 11.872 19.695 1.00 91.38 300 GLN A C 1
ATOM 2315 O O . GLN A 1 300 ? -14.067 11.562 19.833 1.00 91.38 300 GLN A O 1
ATOM 2320 N N . ALA A 1 301 ? -11.929 10.984 19.412 1.00 93.94 301 ALA A N 1
ATOM 2321 C CA . ALA A 1 301 ? -12.160 9.556 19.251 1.00 93.94 301 ALA A CA 1
ATOM 2322 C C . ALA A 1 301 ? -11.499 8.773 20.391 1.00 93.94 301 ALA A C 1
ATOM 2324 O O . ALA A 1 301 ? -10.327 8.981 20.708 1.00 93.94 301 ALA A O 1
ATOM 2325 N N . TYR A 1 302 ? -12.250 7.847 20.976 1.00 95.50 302 TYR A N 1
ATOM 2326 C CA . TYR A 1 302 ? -11.776 6.878 21.957 1.00 95.50 302 TYR A CA 1
ATOM 2327 C C . TYR A 1 302 ? -11.697 5.522 21.276 1.00 95.50 302 TYR A C 1
ATOM 2329 O O . TYR A 1 302 ? -12.709 5.016 20.794 1.00 95.50 302 TYR A O 1
ATOM 2337 N N . VAL A 1 303 ? -10.493 4.960 21.216 1.00 96.88 303 VAL A N 1
ATOM 2338 C CA . VAL A 1 303 ? -10.205 3.728 20.479 1.00 96.88 303 VAL A CA 1
ATOM 2339 C C . VAL A 1 303 ? -9.864 2.617 21.455 1.00 96.88 303 VAL A C 1
ATOM 2341 O O . VAL A 1 303 ? -8.946 2.760 22.267 1.00 96.88 303 VAL A O 1
ATOM 2344 N N . TYR A 1 304 ? -10.557 1.492 21.322 1.00 97.44 304 TYR A N 1
ATOM 2345 C CA . TYR A 1 304 ? -10.315 0.283 22.089 1.00 97.44 304 TYR A CA 1
ATOM 2346 C C . TYR A 1 304 ? -10.038 -0.890 21.155 1.00 97.44 304 TYR A C 1
ATOM 2348 O O . TYR A 1 304 ? -10.772 -1.134 20.201 1.00 97.44 304 TYR A O 1
ATOM 2356 N N . VAL A 1 305 ? -8.992 -1.652 21.457 1.00 96.56 305 VAL A N 1
ATOM 2357 C CA . VAL A 1 305 ? -8.693 -2.926 20.800 1.00 96.56 305 VAL A CA 1
ATOM 2358 C C . VAL A 1 305 ? -8.688 -4.006 21.869 1.00 96.56 305 VAL A C 1
ATOM 2360 O O . VAL A 1 305 ? -7.986 -3.895 22.874 1.00 96.56 305 VAL A O 1
ATOM 2363 N N . ARG A 1 306 ? -9.521 -5.038 21.690 1.00 95.50 306 ARG A N 1
ATOM 2364 C CA . ARG A 1 306 ? -9.772 -6.086 22.699 1.00 95.50 306 ARG A CA 1
ATOM 2365 C C . ARG A 1 306 ? -10.156 -5.495 24.068 1.00 95.50 306 ARG A C 1
ATOM 2367 O O . ARG A 1 306 ? -9.668 -5.941 25.105 1.00 95.50 306 ARG A O 1
ATOM 2374 N N . GLY A 1 307 ? -10.980 -4.445 24.058 1.00 95.50 307 GLY A N 1
ATOM 2375 C CA . GLY A 1 307 ? -11.432 -3.737 25.262 1.00 95.50 307 GLY A CA 1
ATOM 2376 C C . GLY A 1 307 ? -10.364 -2.885 25.961 1.00 95.50 307 GLY A C 1
ATOM 2377 O O . GLY A 1 307 ? -10.609 -2.388 27.057 1.00 95.50 307 GLY A O 1
ATOM 2378 N N . ARG A 1 308 ? -9.175 -2.705 25.368 1.00 96.06 308 ARG A N 1
ATOM 2379 C CA . ARG A 1 308 ? -8.088 -1.887 25.931 1.00 96.06 308 ARG A CA 1
ATOM 2380 C C . ARG A 1 308 ? -7.884 -0.624 25.112 1.00 96.06 308 ARG A C 1
ATOM 2382 O O . ARG A 1 308 ? -7.841 -0.700 23.889 1.00 96.06 308 ARG A O 1
ATOM 2389 N N . SER A 1 309 ? -7.711 0.513 25.781 1.00 95.31 309 SER A N 1
ATOM 2390 C CA . SER A 1 309 ? -7.421 1.784 25.114 1.00 95.31 309 SER A CA 1
ATOM 2391 C C . SER A 1 309 ? -6.109 1.713 24.331 1.00 95.31 309 SER A C 1
ATOM 2393 O O . SER A 1 309 ? -5.095 1.265 24.874 1.00 95.31 309 SER A O 1
ATOM 2395 N N . VAL A 1 310 ? -6.111 2.194 23.089 1.00 93.06 310 VAL A N 1
ATOM 2396 C CA . VAL A 1 310 ? -4.919 2.236 22.230 1.00 93.06 310 VAL A CA 1
ATOM 2397 C C . VAL A 1 310 ? -4.298 3.629 22.250 1.00 93.06 310 VAL A C 1
ATOM 2399 O O . VAL A 1 310 ? -4.989 4.623 22.061 1.00 93.06 310 VAL A O 1
ATOM 2402 N N . SER A 1 311 ? -2.982 3.702 22.456 1.00 84.75 311 SER A N 1
ATOM 2403 C CA . SER A 1 311 ? -2.212 4.955 22.403 1.00 84.75 311 SER A CA 1
ATOM 2404 C C . SER A 1 311 ? -1.563 5.217 21.040 1.00 84.75 311 SER A C 1
ATOM 2406 O O . SER A 1 311 ? -1.213 6.353 20.731 1.00 84.75 311 SER A O 1
ATOM 2408 N N . ALA A 1 312 ? -1.404 4.179 20.214 1.00 85.69 312 ALA A N 1
ATOM 2409 C CA . ALA A 1 312 ? -0.857 4.268 18.863 1.00 85.69 312 ALA A CA 1
ATOM 2410 C C . ALA A 1 312 ? -1.925 4.761 17.875 1.00 85.69 312 ALA A C 1
ATOM 2412 O O . ALA A 1 312 ? -2.410 4.009 17.028 1.00 85.69 312 ALA A O 1
ATOM 2413 N N . VAL A 1 313 ? -2.295 6.029 18.033 1.00 91.50 313 VAL A N 1
ATOM 2414 C CA . VAL A 1 313 ? -3.319 6.715 17.250 1.00 91.50 313 VAL A CA 1
ATOM 2415 C C . VAL A 1 313 ? -2.704 7.958 16.611 1.00 91.50 313 VAL A C 1
ATOM 2417 O O . VAL A 1 313 ? -1.931 8.677 17.245 1.00 91.50 313 VAL A O 1
ATOM 2420 N N . GLY A 1 314 ? -3.028 8.202 15.349 1.00 93.44 314 GLY A N 1
ATOM 2421 C CA . GLY A 1 314 ? -2.620 9.383 14.598 1.00 93.44 314 GLY A CA 1
ATOM 2422 C C . GLY A 1 314 ? -3.749 9.880 13.710 1.00 93.44 314 GLY A C 1
ATOM 2423 O O . GLY A 1 314 ? -4.850 9.329 13.723 1.00 93.44 314 GLY A O 1
ATOM 2424 N N . ARG A 1 315 ? -3.467 10.921 12.932 1.00 94.62 315 ARG A N 1
ATOM 2425 C CA . ARG A 1 315 ? -4.350 11.365 11.857 1.00 94.62 315 ARG A CA 1
ATOM 2426 C C . ARG A 1 315 ? -3.573 11.531 10.568 1.00 94.62 315 ARG A C 1
ATOM 2428 O O . ARG A 1 315 ? -2.387 11.865 10.624 1.00 94.62 315 ARG A O 1
ATOM 2435 N N . ASP A 1 316 ? -4.239 11.258 9.456 1.00 95.44 316 ASP A N 1
ATOM 2436 C CA . ASP A 1 316 ? -3.700 11.527 8.128 1.00 95.44 316 ASP A CA 1
ATOM 2437 C C . ASP A 1 316 ? -3.927 12.992 7.708 1.00 95.44 316 ASP A C 1
ATOM 2439 O O . ASP A 1 316 ? -4.469 13.803 8.468 1.00 95.44 316 ASP A O 1
ATOM 2443 N N . ALA A 1 317 ? -3.489 13.342 6.496 1.00 94.12 317 ALA A N 1
ATOM 2444 C CA . ALA A 1 317 ? -3.662 14.685 5.937 1.00 94.12 317 ALA A CA 1
ATOM 2445 C C . ALA A 1 317 ? -5.135 15.102 5.740 1.00 94.12 317 ALA A C 1
ATOM 2447 O O . ALA A 1 317 ? -5.423 16.294 5.656 1.00 94.12 317 ALA A O 1
ATOM 2448 N N . GLU A 1 318 ? -6.059 14.143 5.682 1.00 94.12 318 GLU A N 1
ATOM 2449 C CA . GLU A 1 318 ? -7.502 14.359 5.526 1.00 94.12 318 GLU A CA 1
ATOM 2450 C C . GLU A 1 318 ? -8.237 14.351 6.875 1.00 94.12 318 GLU A C 1
ATOM 2452 O O . GLU A 1 318 ? -9.464 14.383 6.921 1.00 94.12 318 GLU A O 1
ATOM 2457 N N . ASN A 1 319 ? -7.496 14.352 7.990 1.00 94.56 319 ASN A N 1
ATOM 2458 C CA . ASN A 1 319 ? -8.027 14.294 9.350 1.00 94.56 319 ASN A CA 1
ATOM 2459 C C . ASN A 1 319 ? -8.738 12.964 9.685 1.00 94.56 319 ASN A C 1
ATOM 2461 O O . ASN A 1 319 ? -9.395 12.876 10.730 1.00 94.56 319 ASN A O 1
ATOM 2465 N N . ASN A 1 320 ? -8.571 11.911 8.874 1.00 95.75 320 ASN A N 1
ATOM 2466 C CA . ASN A 1 320 ? -9.030 10.565 9.211 1.00 95.75 320 ASN A CA 1
ATOM 2467 C C . ASN A 1 320 ? -8.183 9.999 10.350 1.00 95.75 320 ASN A C 1
ATOM 2469 O O . ASN A 1 320 ? -6.999 10.308 10.497 1.00 95.75 320 ASN A O 1
ATOM 2473 N N . LEU A 1 321 ? -8.779 9.132 11.162 1.00 96.44 321 LEU A N 1
ATOM 2474 C CA . LEU A 1 321 ? -8.084 8.502 12.278 1.00 96.44 321 LEU A CA 1
ATOM 2475 C C . LEU A 1 321 ? -7.273 7.304 11.787 1.00 96.44 321 LEU A C 1
ATOM 2477 O O . LEU A 1 321 ? -7.828 6.401 11.173 1.00 96.44 321 LEU A O 1
ATOM 2481 N N . LEU A 1 322 ? -5.988 7.258 12.122 1.00 97.31 322 LEU A N 1
ATOM 2482 C CA . LEU A 1 322 ? -5.127 6.100 11.900 1.00 97.31 322 LEU A CA 1
ATOM 2483 C C . LEU A 1 322 ? -4.880 5.383 13.225 1.00 97.31 322 LEU A C 1
ATOM 2485 O O . LEU A 1 322 ? -4.475 6.003 14.210 1.00 97.31 322 LEU A O 1
ATOM 2489 N N . VAL A 1 323 ? -5.096 4.072 13.252 1.00 96.38 323 VAL A N 1
ATOM 2490 C CA . VAL A 1 323 ? -4.919 3.233 14.441 1.00 96.38 323 VAL A CA 1
ATOM 2491 C C . VAL A 1 323 ? -4.059 2.036 14.079 1.00 96.38 323 VAL A C 1
ATOM 2493 O O . VAL A 1 323 ? -4.438 1.251 13.217 1.00 96.38 323 VAL A O 1
ATOM 2496 N N . ARG A 1 324 ? -2.936 1.836 14.774 1.00 96.00 324 ARG A N 1
ATOM 2497 C CA . ARG A 1 324 ? -2.201 0.565 14.695 1.00 96.00 324 ARG A CA 1
ATOM 2498 C C . ARG A 1 324 ? -2.735 -0.384 15.762 1.00 96.00 324 ARG A C 1
ATOM 2500 O O . ARG A 1 324 ? -2.652 -0.062 16.946 1.00 96.00 324 ARG A O 1
ATOM 2507 N N . LEU A 1 325 ? -3.249 -1.549 15.363 1.00 95.19 325 LEU A N 1
ATOM 2508 C CA . LEU A 1 325 ? -3.912 -2.468 16.297 1.00 95.19 325 LEU A CA 1
ATOM 2509 C C . LEU A 1 325 ? -2.920 -3.103 17.279 1.00 95.19 325 LEU A C 1
ATOM 2511 O O . LEU A 1 325 ? -3.178 -3.163 18.479 1.00 95.19 325 LEU A O 1
ATOM 2515 N N . ALA A 1 326 ? -1.783 -3.577 16.768 1.00 92.12 326 ALA A N 1
ATOM 2516 C CA . ALA A 1 326 ? -0.666 -4.122 17.534 1.00 92.12 326 ALA A CA 1
ATOM 2517 C C . ALA A 1 326 ? 0.571 -4.240 16.630 1.00 92.12 326 ALA A C 1
ATOM 2519 O O . ALA A 1 326 ? 0.481 -4.020 15.427 1.00 92.12 326 ALA A O 1
ATOM 2520 N N . ARG A 1 327 ? 1.717 -4.633 17.200 1.00 89.69 327 ARG A N 1
ATOM 2521 C CA . ARG A 1 327 ? 2.899 -5.028 16.414 1.00 89.69 327 ARG A CA 1
ATOM 2522 C C . ARG A 1 327 ? 2.675 -6.348 15.664 1.00 89.69 327 ARG A C 1
ATOM 2524 O O . ARG A 1 327 ? 3.141 -6.502 14.545 1.00 89.69 327 ARG A O 1
ATOM 2531 N N . ALA A 1 328 ? 1.961 -7.282 16.286 1.00 89.69 328 ALA A N 1
ATOM 2532 C CA . ALA A 1 328 ? 1.591 -8.566 15.706 1.00 89.69 328 ALA A CA 1
ATOM 2533 C C . ALA A 1 328 ? 0.206 -8.989 16.218 1.00 89.69 328 ALA A C 1
ATOM 2535 O O . ALA A 1 328 ? -0.090 -8.834 17.408 1.00 89.69 328 ALA A O 1
ATOM 2536 N N . VAL A 1 329 ? -0.638 -9.526 15.337 1.00 92.56 329 VAL A N 1
ATOM 2537 C CA . VAL A 1 329 ? -1.980 -10.025 15.658 1.00 92.56 329 VAL A CA 1
ATOM 2538 C C . VAL A 1 329 ? -2.106 -11.462 15.161 1.00 92.56 329 VAL A C 1
ATOM 2540 O O . VAL A 1 329 ? -2.124 -11.712 13.963 1.00 92.56 329 VAL A O 1
ATOM 2543 N N . SER A 1 330 ? -2.185 -12.409 16.096 1.00 92.88 330 SER A N 1
ATOM 2544 C CA . SER A 1 330 ? -2.289 -13.856 15.830 1.00 92.88 330 SER A CA 1
ATOM 2545 C C . SER A 1 330 ? -3.637 -14.462 16.230 1.00 92.88 330 SER A C 1
ATOM 2547 O O . SER A 1 330 ? -3.867 -15.656 16.081 1.00 92.88 330 SER A O 1
ATOM 2549 N N . SER A 1 331 ? -4.535 -13.652 16.786 1.00 94.75 331 SER A N 1
ATOM 2550 C CA . SER A 1 331 ? -5.883 -14.065 17.168 1.00 94.75 331 SER A CA 1
ATOM 2551 C C . SER A 1 331 ? -6.869 -12.931 16.935 1.00 94.75 331 SER A C 1
ATOM 2553 O O . SER A 1 331 ? -6.473 -11.768 16.821 1.00 94.75 331 SER A O 1
ATOM 2555 N N . ARG A 1 332 ? -8.160 -13.258 16.886 1.00 96.31 332 ARG A N 1
ATOM 2556 C CA . ARG A 1 332 ? -9.225 -12.275 16.668 1.00 96.31 332 ARG A CA 1
ATOM 2557 C C . ARG A 1 332 ? -9.120 -11.078 17.612 1.00 96.31 332 ARG A C 1
ATOM 2559 O O . ARG A 1 332 ? -8.714 -11.194 18.775 1.00 96.31 332 ARG A O 1
ATOM 2566 N N . ALA A 1 333 ? -9.457 -9.903 17.101 1.00 96.50 333 ALA A N 1
ATOM 2567 C CA . ALA A 1 333 ? -9.442 -8.667 17.866 1.00 96.50 333 ALA A CA 1
ATOM 2568 C C . ALA A 1 333 ? -10.689 -7.837 17.567 1.00 96.50 333 ALA A C 1
ATOM 2570 O O . ALA A 1 333 ? -10.970 -7.521 16.417 1.00 96.50 333 ALA A O 1
ATOM 2571 N N . THR A 1 334 ? -11.415 -7.447 18.613 1.00 97.81 334 THR A N 1
ATOM 2572 C CA . THR A 1 334 ? -12.485 -6.453 18.487 1.00 97.81 334 THR A CA 1
ATOM 2573 C C . THR A 1 334 ? -11.874 -5.060 18.476 1.00 97.81 334 THR A C 1
ATOM 2575 O O . THR A 1 334 ? -11.064 -4.744 19.347 1.00 97.81 334 THR A O 1
ATOM 2578 N N . ILE A 1 335 ? -12.285 -4.242 17.518 1.00 98.00 335 ILE A N 1
ATOM 2579 C CA . ILE A 1 335 ? -11.961 -2.827 17.386 1.00 98.00 335 ILE A CA 1
ATOM 2580 C C . ILE A 1 335 ? -13.238 -2.056 17.700 1.00 98.00 335 ILE A C 1
ATOM 2582 O O . ILE A 1 335 ? -14.269 -2.285 17.068 1.00 98.00 335 ILE A O 1
ATOM 2586 N N . GLU A 1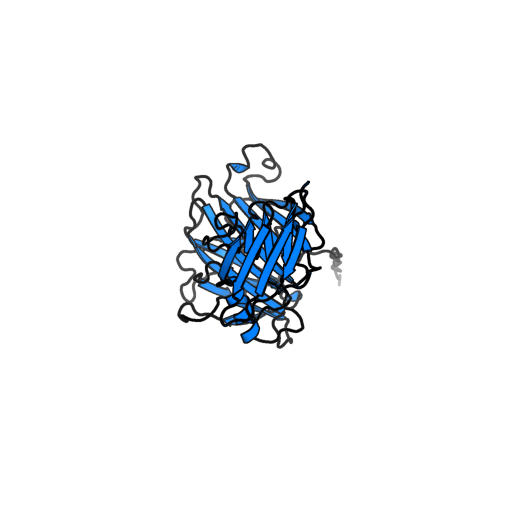 336 ? -13.173 -1.150 18.666 1.00 97.94 336 GLU A N 1
ATOM 2587 C CA . GLU A 1 336 ? -14.282 -0.279 19.043 1.00 97.94 336 GLU A CA 1
ATOM 2588 C C . GLU A 1 336 ? -13.811 1.168 19.022 1.00 97.94 336 GLU A C 1
ATOM 2590 O O . GLU A 1 336 ? -12.772 1.503 19.594 1.00 97.94 336 GLU A O 1
ATOM 2595 N N . ILE A 1 337 ? -14.569 2.028 18.349 1.00 97.06 337 ILE A N 1
ATOM 2596 C CA . ILE A 1 337 ? -14.291 3.460 18.299 1.00 97.06 337 ILE A CA 1
ATOM 2597 C C . ILE A 1 337 ? -15.555 4.213 18.652 1.00 97.06 337 ILE A C 1
ATOM 2599 O O . ILE A 1 337 ? -16.605 4.010 18.043 1.00 97.06 337 ILE A O 1
ATOM 2603 N N . HIS A 1 338 ? -15.429 5.109 19.622 1.00 95.81 338 HIS A N 1
ATOM 2604 C CA . HIS A 1 338 ? -16.494 5.999 20.053 1.00 95.81 338 HIS A CA 1
ATOM 2605 C C . HIS A 1 338 ? -16.063 7.437 19.832 1.00 95.81 338 HIS A C 1
ATOM 2607 O O . HIS A 1 338 ? -14.970 7.827 20.242 1.00 95.81 338 HIS A O 1
ATOM 2613 N N . THR A 1 339 ? -16.926 8.237 19.217 1.00 94.44 339 THR A N 1
ATOM 2614 C CA . THR A 1 339 ? -16.689 9.675 19.078 1.00 94.44 339 THR A CA 1
ATOM 2615 C C . THR A 1 339 ? -17.620 10.445 19.994 1.00 94.44 339 THR A C 1
ATOM 2617 O O . THR A 1 339 ? -18.824 10.167 20.025 1.00 94.44 339 THR A O 1
ATOM 2620 N N . THR A 1 340 ? -17.106 11.456 20.682 1.00 88.44 340 THR A N 1
ATOM 2621 C CA . THR A 1 340 ? -17.975 12.474 21.280 1.00 88.44 340 THR A CA 1
ATOM 2622 C C . THR A 1 340 ? -18.512 13.398 20.189 1.00 88.44 340 THR A C 1
ATOM 2624 O O . THR A 1 340 ? -17.976 13.445 19.080 1.00 88.44 340 THR A O 1
ATOM 2627 N N . GLY A 1 341 ? -19.633 14.071 20.470 1.00 75.50 341 GLY A N 1
ATOM 2628 C CA . GLY A 1 341 ? -20.147 15.095 19.560 1.00 75.50 341 GLY A CA 1
ATOM 2629 C C . GLY A 1 341 ? -19.134 16.235 19.367 1.00 75.50 341 GLY A C 1
ATOM 2630 O O . GLY A 1 341 ? -18.183 16.310 20.150 1.00 75.50 341 GLY A O 1
ATOM 2631 N N . PRO A 1 342 ? -19.324 17.075 18.334 1.00 56.53 342 PRO A N 1
ATOM 2632 C CA . PRO A 1 342 ? -18.658 18.373 18.282 1.00 56.53 342 PRO A CA 1
ATOM 2633 C C . PRO A 1 342 ? -18.969 19.216 19.525 1.00 56.53 342 PRO A C 1
ATOM 2635 O O . PRO A 1 342 ? -20.051 19.000 20.133 1.00 56.53 342 PRO A O 1
#